Protein AF-A0A367J776-F1 (afdb_monomer)

Foldseek 3Di:
DPPPPVVVVVVVPPDPPPPVCDPVNVVVVVLVPDDALFDQFPADADPDRDGPDDDDDQPHEDLPCLVVLLVRLLVSLLVCVVVLLCVLVVVVVPNSYDLSPHSLVRLLVNLLNHDLPAQCNQVSLLQNLLQLQADSDQFFGNVCVSCVVPVVSLVSSLVSLVVSLVVLVVCCVVPVPLSVVSNLVSQLSSVCSVPPLLRGLPDDLVPDDVSNVSVSNCLSNVDHPCSGCSNPVVSGPCVSGPVVVVVVVVLPDDDDVNVVVPDPPPDDDPPDDDDPPPPPPPDPDDPPPDDDDPDDDDDDDDDD

Structure (mmCIF, N/CA/C/O backbone):
data_AF-A0A367J776-F1
#
_entry.id   AF-A0A367J776-F1
#
loop_
_atom_site.group_PDB
_atom_site.id
_atom_site.type_symbol
_atom_site.label_atom_id
_atom_site.label_alt_id
_atom_site.label_comp_id
_atom_site.label_asym_id
_atom_site.label_entity_id
_atom_site.label_seq_id
_atom_site.pdbx_PDB_ins_code
_atom_site.Cartn_x
_atom_site.Cartn_y
_atom_site.Cartn_z
_atom_site.occupancy
_atom_site.B_iso_or_equiv
_atom_site.auth_seq_id
_atom_site.auth_comp_id
_atom_site.auth_asym_id
_atom_site.auth_atom_id
_atom_site.pdbx_PDB_model_num
ATOM 1 N N . GLN A 1 1 ? 21.940 -57.714 56.214 1.00 49.19 1 GLN A N 1
ATOM 2 C CA . GLN A 1 1 ? 20.871 -57.012 55.465 1.00 49.19 1 GLN A CA 1
ATOM 3 C C . GLN A 1 1 ? 20.999 -55.487 55.615 1.00 49.19 1 GLN A C 1
ATOM 5 O O . GLN A 1 1 ? 20.019 -54.820 55.917 1.00 49.19 1 GLN A O 1
ATOM 10 N N . LEU A 1 2 ? 22.193 -54.924 55.382 1.00 44.94 2 LEU A N 1
ATOM 11 C CA . LEU A 1 2 ? 22.405 -53.468 55.410 1.00 44.94 2 LEU A CA 1
ATOM 12 C C . LEU A 1 2 ? 23.178 -52.923 54.193 1.00 44.94 2 LEU A C 1
ATOM 14 O O . LEU A 1 2 ? 23.242 -51.721 54.035 1.00 44.94 2 LEU A O 1
ATOM 18 N N . GLU A 1 3 ? 23.675 -53.773 53.287 1.00 41.34 3 GLU A N 1
ATOM 19 C CA . GLU A 1 3 ? 24.445 -53.339 52.099 1.00 41.34 3 GLU A CA 1
ATOM 20 C C . GLU A 1 3 ? 23.634 -53.344 50.792 1.00 41.34 3 GLU A C 1
ATOM 22 O O . GLU A 1 3 ? 24.163 -53.079 49.720 1.00 41.34 3 GLU A O 1
ATOM 27 N N . ARG A 1 4 ? 22.329 -53.644 50.850 1.00 42.31 4 ARG A N 1
ATOM 28 C CA . ARG A 1 4 ? 21.452 -53.690 49.661 1.00 42.31 4 ARG A CA 1
ATOM 29 C C . ARG A 1 4 ? 20.529 -52.468 49.528 1.00 42.31 4 ARG A C 1
ATOM 31 O O . ARG A 1 4 ? 19.643 -52.473 48.680 1.00 42.31 4 ARG A O 1
ATOM 38 N N . ARG A 1 5 ? 20.699 -51.451 50.385 1.00 43.09 5 ARG A N 1
ATOM 39 C CA . ARG A 1 5 ? 19.915 -50.199 50.367 1.00 43.09 5 ARG A CA 1
ATOM 40 C C . ARG A 1 5 ? 20.663 -49.008 49.761 1.00 43.09 5 ARG A C 1
ATOM 42 O O . ARG A 1 5 ? 20.002 -48.157 49.176 1.00 43.09 5 ARG A O 1
ATOM 49 N N . ASP A 1 6 ? 21.993 -49.013 49.762 1.00 41.44 6 ASP A N 1
ATOM 50 C CA . ASP A 1 6 ? 22.770 -47.894 49.206 1.00 41.44 6 ASP A CA 1
ATOM 51 C C . ASP A 1 6 ? 22.871 -47.940 47.672 1.00 41.44 6 ASP A C 1
ATOM 53 O O . ASP A 1 6 ? 22.956 -46.905 47.017 1.00 41.44 6 ASP A O 1
ATOM 57 N N . SER A 1 7 ? 22.711 -49.117 47.058 1.00 39.59 7 SER A N 1
ATOM 58 C CA . SER A 1 7 ? 22.667 -49.255 45.592 1.00 39.59 7 SER A CA 1
ATOM 59 C C . SER A 1 7 ? 21.352 -48.764 44.966 1.00 39.59 7 SER A C 1
ATOM 61 O O . SER A 1 7 ? 21.291 -48.560 43.759 1.00 39.59 7 SER A O 1
ATOM 63 N N . LEU A 1 8 ? 20.297 -48.575 45.770 1.00 38.88 8 LEU A N 1
ATOM 64 C CA . LEU A 1 8 ? 18.976 -48.114 45.314 1.00 38.88 8 LEU A CA 1
ATOM 65 C C . LEU A 1 8 ? 18.745 -46.613 45.547 1.00 38.88 8 LEU A C 1
ATOM 67 O O . LEU A 1 8 ? 17.831 -46.049 44.952 1.00 38.88 8 LEU A O 1
ATOM 71 N N . GLN A 1 9 ? 19.582 -45.947 46.350 1.00 38.38 9 GLN A N 1
ATOM 72 C CA . GLN A 1 9 ? 19.567 -44.483 46.475 1.00 38.38 9 GLN A CA 1
ATOM 73 C C . GLN A 1 9 ? 20.508 -43.777 45.492 1.00 38.38 9 GLN A C 1
ATOM 75 O O . GLN A 1 9 ? 20.325 -42.589 45.244 1.00 38.38 9 GLN A O 1
ATOM 80 N N . GLN A 1 10 ? 21.433 -44.501 44.852 1.00 37.81 10 GLN A N 1
ATOM 81 C CA . GLN A 1 10 ? 22.316 -43.941 43.821 1.00 37.81 10 GLN A CA 1
ATOM 82 C C . GLN A 1 10 ? 21.810 -44.145 42.377 1.00 37.81 10 GLN A C 1
ATOM 84 O O . GLN A 1 10 ? 22.438 -43.679 41.437 1.00 37.81 10 GLN A O 1
ATOM 89 N N . GLN A 1 11 ? 20.643 -44.779 42.190 1.00 36.19 11 GLN A N 1
ATOM 90 C CA . GLN A 1 11 ? 19.974 -44.940 40.884 1.00 36.19 11 GLN A CA 1
ATOM 91 C C . GLN A 1 11 ? 18.735 -44.044 40.690 1.00 36.19 11 GLN A C 1
ATOM 93 O O . GLN A 1 11 ? 18.019 -44.186 39.704 1.00 36.19 11 GLN A O 1
ATOM 98 N N . LEU A 1 12 ? 18.487 -43.088 41.593 1.00 34.78 12 LEU A N 1
ATOM 99 C CA . LEU A 1 12 ? 17.412 -42.089 41.461 1.00 34.78 12 LEU A CA 1
ATOM 100 C C . LEU A 1 12 ? 17.925 -40.677 41.121 1.00 34.78 12 LEU A C 1
ATOM 102 O O . LEU A 1 12 ? 17.171 -39.713 41.241 1.00 34.78 12 LEU A O 1
ATOM 106 N N . GLN A 1 13 ? 19.180 -40.544 40.675 1.00 37.94 13 GLN A N 1
ATOM 107 C CA . GLN A 1 13 ? 19.746 -39.263 40.223 1.00 37.94 13 GLN A CA 1
ATOM 108 C C . GLN A 1 13 ? 20.064 -39.170 38.723 1.00 37.94 13 GLN A C 1
ATOM 110 O O . GLN A 1 13 ? 20.245 -38.057 38.243 1.00 37.94 13 GLN A O 1
ATOM 115 N N . ASP A 1 14 ? 19.989 -40.262 37.957 1.00 35.81 14 ASP A N 1
ATOM 116 C CA . ASP A 1 14 ? 20.262 -40.247 36.510 1.00 35.81 14 ASP A CA 1
ATOM 117 C C . ASP A 1 14 ? 19.025 -40.639 35.696 1.00 35.81 14 ASP A C 1
ATOM 119 O O . ASP A 1 14 ? 18.953 -41.677 35.044 1.00 35.81 14 ASP A O 1
ATOM 123 N N . GLY A 1 15 ? 18.014 -39.776 35.767 1.00 30.14 15 GLY A N 1
ATOM 124 C CA . GLY A 1 15 ? 16.780 -39.873 34.989 1.00 30.14 15 GLY A CA 1
ATOM 125 C C . GLY A 1 15 ? 16.350 -38.529 34.410 1.00 30.14 15 GLY A C 1
ATOM 126 O O . GLY A 1 15 ? 15.156 -38.273 34.280 1.00 30.14 15 GLY A O 1
ATOM 127 N N . ASN A 1 16 ? 17.304 -37.647 34.093 1.00 30.00 16 ASN A N 1
ATOM 128 C CA . ASN A 1 16 ? 17.044 -36.499 33.229 1.00 30.00 16 ASN A CA 1
ATOM 129 C C . ASN A 1 16 ? 16.826 -37.034 31.810 1.00 30.00 16 ASN A C 1
ATOM 131 O O . ASN A 1 16 ? 17.754 -37.120 31.010 1.00 30.00 16 ASN A O 1
ATOM 135 N N . HIS A 1 17 ? 15.586 -37.419 31.504 1.00 34.44 17 HIS A N 1
ATOM 136 C CA . HIS A 1 17 ? 15.166 -37.513 30.117 1.00 34.44 17 HIS A CA 1
ATOM 137 C C . HIS A 1 17 ? 15.382 -36.143 29.485 1.00 34.44 17 HIS A C 1
ATOM 139 O O . HIS A 1 17 ? 14.735 -35.160 29.850 1.00 34.44 17 HIS A O 1
ATOM 145 N N . GLU A 1 18 ? 16.343 -36.114 28.566 1.00 34.38 18 GLU A N 1
ATOM 146 C CA . GLU A 1 18 ? 16.607 -35.048 27.620 1.00 34.38 18 GLU A CA 1
ATOM 147 C C . GLU A 1 18 ? 15.291 -34.560 27.021 1.00 34.38 18 GLU A C 1
ATOM 149 O O . GLU A 1 18 ? 14.745 -35.115 26.065 1.00 34.38 18 GLU A O 1
ATOM 154 N N . ASN A 1 19 ? 14.774 -33.478 27.588 1.00 36.09 19 ASN A N 1
ATOM 155 C CA . ASN A 1 19 ? 13.788 -32.662 26.924 1.00 36.09 19 ASN A CA 1
ATOM 156 C C . ASN A 1 19 ? 14.561 -31.901 25.835 1.00 36.09 19 ASN A C 1
ATOM 158 O O . ASN A 1 19 ? 14.947 -30.751 26.015 1.00 36.09 19 ASN A O 1
ATOM 162 N N . ASN A 1 20 ? 14.826 -32.573 24.709 1.00 34.69 20 ASN A N 1
ATOM 163 C CA . ASN A 1 20 ? 15.473 -32.023 23.509 1.00 34.69 20 ASN A CA 1
ATOM 164 C C . ASN A 1 20 ? 14.600 -30.975 22.783 1.00 34.69 20 ASN A C 1
ATOM 166 O O . ASN A 1 20 ? 14.839 -30.627 21.628 1.00 34.69 20 ASN A O 1
ATOM 170 N N . GLY A 1 21 ? 13.594 -30.417 23.457 1.00 40.06 21 GLY A N 1
ATOM 171 C CA . GLY A 1 21 ? 13.035 -29.130 23.092 1.00 40.06 21 GLY A CA 1
ATOM 172 C C . GLY A 1 21 ? 13.967 -28.048 23.613 1.00 40.06 21 GLY A C 1
ATOM 173 O O . GLY A 1 21 ? 14.009 -27.801 24.817 1.00 40.06 21 GLY A O 1
ATOM 174 N N . SER A 1 22 ? 14.705 -27.398 22.707 1.00 37.91 22 SER A N 1
ATOM 175 C CA . SER A 1 22 ? 15.449 -26.169 22.997 1.00 37.91 22 SER A CA 1
ATOM 176 C C . SER A 1 22 ? 14.654 -25.305 23.990 1.00 37.91 22 SER A C 1
ATOM 178 O O . SER A 1 22 ? 13.481 -25.025 23.726 1.00 37.91 22 SER A O 1
ATOM 180 N N . PRO A 1 23 ? 15.239 -24.833 25.107 1.00 45.09 23 PRO A N 1
ATOM 181 C CA . PRO A 1 23 ? 14.554 -23.934 26.038 1.00 45.09 23 PRO A CA 1
ATOM 182 C C . PRO A 1 23 ? 13.956 -22.708 25.330 1.00 45.09 23 PRO A C 1
ATOM 184 O O . PRO A 1 23 ? 12.985 -22.117 25.802 1.00 45.09 23 PRO A O 1
ATOM 187 N N . LYS A 1 24 ? 14.509 -22.354 24.160 1.00 44.50 24 LYS A N 1
ATOM 188 C CA . LYS A 1 24 ? 13.998 -21.318 23.261 1.00 44.50 24 LYS A CA 1
ATOM 189 C C . LYS A 1 24 ? 12.690 -21.728 22.576 1.00 44.50 24 LYS A C 1
ATOM 191 O O . LYS A 1 24 ? 11.817 -20.883 22.462 1.00 44.50 24 LYS A O 1
ATOM 196 N N . LEU A 1 25 ? 12.523 -22.995 22.189 1.00 40.62 25 LEU A N 1
ATOM 197 C CA . LEU A 1 25 ? 11.316 -23.529 21.546 1.00 40.62 25 LEU A CA 1
ATOM 198 C C . LEU A 1 25 ? 10.143 -23.649 22.530 1.00 40.62 25 LEU A C 1
ATOM 200 O O . LEU A 1 25 ? 9.023 -23.263 22.218 1.00 40.62 25 LEU A O 1
ATOM 204 N N . THR A 1 26 ? 10.387 -24.107 23.756 1.00 39.97 26 THR A N 1
ATOM 205 C CA . THR A 1 26 ? 9.329 -24.183 24.780 1.00 39.97 26 THR A CA 1
ATOM 206 C C . THR A 1 26 ? 8.901 -22.785 25.238 1.00 39.97 26 THR A C 1
ATOM 208 O O . THR A 1 26 ? 7.718 -22.532 25.463 1.00 39.97 26 THR A O 1
ATOM 211 N N . ARG A 1 27 ? 9.844 -21.832 25.304 1.00 45.69 27 ARG A N 1
ATOM 212 C CA . ARG A 1 27 ? 9.550 -20.405 25.515 1.00 45.69 27 ARG A CA 1
ATOM 213 C C . ARG A 1 27 ? 8.832 -19.785 24.314 1.00 45.69 27 ARG A C 1
ATOM 215 O O . ARG A 1 27 ? 7.932 -18.986 24.516 1.00 45.69 27 ARG A O 1
ATOM 222 N N . PHE A 1 28 ? 9.186 -20.183 23.093 1.00 45.19 28 PHE A N 1
ATOM 223 C CA . PHE A 1 28 ? 8.516 -19.797 21.849 1.00 45.19 28 PHE A CA 1
ATOM 224 C C . PHE A 1 28 ? 7.052 -20.246 21.844 1.00 45.19 28 PHE A C 1
ATOM 226 O O . PHE A 1 28 ? 6.174 -19.408 21.681 1.00 45.19 28 PHE A O 1
ATOM 233 N N . ILE A 1 29 ? 6.772 -21.518 22.147 1.00 49.19 29 ILE A N 1
ATOM 234 C CA . ILE A 1 29 ? 5.404 -22.050 22.239 1.00 49.19 29 ILE A CA 1
ATOM 235 C C . ILE A 1 29 ? 4.626 -21.328 23.346 1.00 49.19 29 ILE A C 1
ATOM 237 O O . ILE A 1 29 ? 3.497 -20.904 23.127 1.00 49.19 29 ILE A O 1
ATOM 241 N N . LYS A 1 30 ? 5.243 -21.103 24.513 1.00 41.00 30 LYS A N 1
ATOM 242 C CA . LYS A 1 30 ? 4.602 -20.389 25.627 1.00 41.00 30 LYS A CA 1
ATOM 243 C C . LYS A 1 30 ? 4.354 -18.899 25.338 1.00 41.00 30 LYS A C 1
ATOM 245 O O . LYS A 1 30 ? 3.393 -18.351 25.853 1.00 41.00 30 LYS A O 1
ATOM 250 N N . ASN A 1 31 ? 5.179 -18.262 24.506 1.00 42.50 31 ASN A N 1
ATOM 251 C CA . ASN A 1 31 ? 5.010 -16.871 24.068 1.00 42.50 31 ASN A CA 1
ATOM 252 C C . ASN A 1 31 ? 4.085 -16.727 22.844 1.00 42.50 31 ASN A C 1
ATOM 254 O O . ASN A 1 31 ? 3.643 -15.617 22.555 1.00 42.50 31 ASN A O 1
ATOM 258 N N . MET A 1 32 ? 3.804 -17.820 22.127 1.00 40.41 32 MET A N 1
ATOM 259 C CA . MET A 1 32 ? 2.742 -17.895 21.117 1.00 40.41 32 MET A CA 1
ATOM 260 C C . MET A 1 32 ? 1.357 -18.070 21.751 1.00 40.41 32 MET A C 1
ATOM 262 O O . MET A 1 32 ? 0.349 -17.740 21.129 1.00 40.41 32 MET A O 1
ATOM 266 N N . VAL A 1 33 ? 1.295 -18.564 22.993 1.00 41.66 33 VAL A N 1
ATOM 267 C CA . VAL A 1 33 ? 0.059 -18.603 23.778 1.00 41.66 33 VAL A CA 1
ATOM 268 C C . VAL A 1 33 ? -0.222 -17.198 24.315 1.00 41.66 33 VAL A C 1
ATOM 270 O O . VAL A 1 33 ? 0.498 -16.650 25.145 1.00 41.66 33 VAL A O 1
ATOM 273 N N . TYR A 1 34 ? -1.269 -16.605 23.758 1.00 47.41 34 TYR A N 1
ATOM 274 C CA . TYR A 1 34 ? -1.762 -15.262 24.022 1.00 47.41 34 TYR A CA 1
ATOM 275 C C . TYR A 1 34 ? -2.194 -15.069 25.488 1.00 47.41 34 TYR A C 1
ATOM 277 O O . TYR A 1 34 ? -3.264 -15.523 25.883 1.00 47.41 34 TYR A O 1
ATOM 285 N N . GLU A 1 35 ? -1.406 -14.325 26.273 1.00 40.88 35 GLU A N 1
ATOM 286 C CA . GLU A 1 35 ? -1.818 -13.765 27.570 1.00 40.88 35 GLU A CA 1
ATOM 287 C C . GLU A 1 35 ? -1.249 -12.335 27.749 1.00 40.88 35 GLU A C 1
ATOM 289 O O . GLU A 1 35 ? -0.109 -12.145 28.172 1.00 40.88 35 GLU A O 1
ATOM 294 N N . GLY A 1 36 ? -2.031 -11.288 27.430 1.00 55.53 36 GLY A N 1
ATOM 295 C CA . GLY A 1 36 ? -1.761 -9.902 27.872 1.00 55.53 36 GLY A CA 1
ATOM 296 C C . GLY A 1 36 ? -1.491 -8.838 26.788 1.00 55.53 36 GLY A C 1
ATOM 297 O O . GLY A 1 36 ? -2.067 -8.869 25.707 1.00 55.53 36 GLY A O 1
ATOM 298 N N . THR A 1 37 ? -0.649 -7.844 27.118 1.00 45.62 37 THR A N 1
ATOM 299 C CA . THR A 1 37 ? -0.290 -6.636 26.323 1.00 45.62 37 THR A CA 1
ATOM 300 C C . THR A 1 37 ? 0.740 -6.893 25.214 1.00 45.62 37 THR A C 1
ATOM 302 O O . THR A 1 37 ? 1.378 -5.969 24.708 1.00 45.62 37 THR A O 1
ATOM 305 N N . ALA A 1 38 ? 0.940 -8.159 24.857 1.00 50.66 38 ALA A N 1
ATOM 306 C CA . ALA A 1 38 ? 1.963 -8.599 23.933 1.00 50.66 38 ALA A CA 1
ATOM 307 C C . ALA A 1 38 ? 1.433 -8.693 22.505 1.00 50.66 38 ALA A C 1
ATOM 309 O O . ALA A 1 38 ? 0.451 -9.383 22.252 1.00 50.66 38 ALA A O 1
ATOM 310 N N . VAL A 1 39 ? 2.112 -8.031 21.569 1.00 56.84 39 VAL A N 1
ATOM 311 C CA . VAL A 1 39 ? 1.838 -8.172 20.137 1.00 56.84 39 VAL A CA 1
ATOM 312 C C . VAL A 1 39 ? 2.799 -9.216 19.570 1.00 56.84 39 VAL A C 1
ATOM 314 O O . VAL A 1 39 ? 3.994 -8.915 19.480 1.00 56.84 39 VAL A O 1
ATOM 317 N N . PRO A 1 40 ? 2.336 -10.436 19.235 1.00 57.78 40 PRO A N 1
ATOM 318 C CA . PRO A 1 40 ? 3.176 -11.399 18.544 1.00 57.78 40 PRO A CA 1
ATOM 319 C C . PRO A 1 40 ? 3.526 -10.834 17.168 1.00 57.78 40 PRO A C 1
ATOM 321 O O . PRO A 1 40 ? 2.664 -10.338 16.446 1.00 57.78 40 PRO A O 1
ATOM 324 N N . THR A 1 41 ? 4.811 -10.872 16.842 1.00 67.12 41 THR A N 1
ATOM 325 C CA . THR A 1 41 ? 5.345 -10.424 15.561 1.00 67.12 41 THR A CA 1
ATOM 326 C C . THR A 1 41 ? 6.335 -11.453 15.061 1.00 67.12 41 THR A C 1
ATOM 328 O O . THR A 1 41 ? 7.162 -11.936 15.837 1.00 67.12 41 THR A O 1
ATOM 331 N N . LEU A 1 42 ? 6.255 -11.772 13.771 1.00 66.38 42 LEU A N 1
ATOM 332 C CA . LEU A 1 42 ? 7.262 -12.608 13.115 1.00 66.38 42 LEU A CA 1
ATOM 333 C C . LEU A 1 42 ? 8.494 -11.797 12.700 1.00 66.38 42 LEU A C 1
ATOM 335 O O . LEU A 1 42 ? 9.553 -12.373 12.481 1.00 66.38 42 LEU A O 1
ATOM 339 N N . LEU A 1 43 ? 8.374 -10.467 12.632 1.00 69.56 43 LEU A N 1
ATOM 340 C CA . LEU A 1 43 ? 9.487 -9.579 12.296 1.00 69.56 43 LEU A CA 1
ATOM 341 C C . LEU A 1 43 ? 10.064 -8.968 13.563 1.00 69.56 43 LEU A C 1
ATOM 343 O O . LEU A 1 43 ? 9.347 -8.384 14.385 1.00 69.56 43 LEU A O 1
ATOM 347 N N . VAL A 1 44 ? 11.370 -9.125 13.712 1.00 59.91 44 VAL A N 1
ATOM 348 C CA . VAL A 1 44 ? 12.129 -8.760 14.902 1.00 59.91 44 VAL A CA 1
ATOM 349 C C . VAL A 1 44 ? 13.177 -7.732 14.494 1.00 59.91 44 VAL A C 1
ATOM 351 O O . VAL A 1 44 ? 13.783 -7.854 13.436 1.00 59.91 44 VAL A O 1
ATOM 354 N N . ASN A 1 45 ? 13.390 -6.709 15.321 1.00 49.59 45 ASN A N 1
ATOM 355 C CA . ASN A 1 45 ? 14.536 -5.815 15.158 1.00 49.59 45 ASN A CA 1
ATOM 356 C C . ASN A 1 45 ? 15.738 -6.462 15.858 1.00 49.59 45 ASN A C 1
ATOM 358 O O . ASN A 1 45 ? 15.633 -6.732 17.052 1.00 49.59 45 ASN A O 1
ATOM 362 N N . ASN A 1 46 ? 16.842 -6.685 15.135 1.00 46.69 46 ASN A N 1
ATOM 363 C CA . ASN A 1 46 ? 18.165 -7.066 15.658 1.00 46.69 46 ASN A CA 1
ATOM 364 C C . ASN A 1 46 ? 18.141 -7.998 16.889 1.00 46.69 46 ASN A C 1
ATOM 366 O O . ASN A 1 46 ? 18.329 -7.544 18.017 1.00 46.69 46 ASN A O 1
ATOM 370 N N . ASP A 1 47 ? 17.925 -9.296 16.659 1.00 39.16 47 ASP A N 1
ATOM 371 C CA . ASP A 1 47 ? 18.118 -10.411 17.607 1.00 39.16 47 ASP A CA 1
ATOM 372 C C . ASP A 1 47 ? 17.319 -10.400 18.932 1.00 39.16 47 ASP A C 1
ATOM 374 O O . ASP A 1 47 ? 17.342 -11.384 19.679 1.00 39.16 47 ASP A O 1
ATOM 378 N N . GLU A 1 48 ? 16.528 -9.365 19.223 1.00 39.50 48 GLU A N 1
ATOM 379 C CA . GLU A 1 48 ? 15.687 -9.292 20.421 1.00 39.50 48 GLU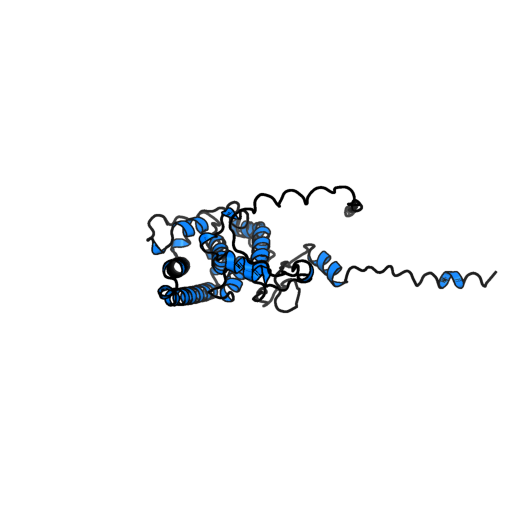 A CA 1
ATOM 380 C C . GLU A 1 48 ? 14.244 -9.737 20.141 1.00 39.50 48 GLU A C 1
ATOM 382 O O . GLU A 1 48 ? 13.339 -8.933 19.919 1.00 39.50 48 GLU A O 1
ATOM 387 N N . TRP A 1 49 ? 14.008 -11.048 20.208 1.00 41.69 49 TRP A N 1
ATOM 388 C CA . TRP A 1 49 ? 12.681 -11.669 20.120 1.00 41.69 49 TRP A CA 1
ATOM 389 C C . TRP A 1 49 ? 11.787 -11.326 21.309 1.00 41.69 49 TRP A C 1
ATOM 391 O O . TRP A 1 49 ? 11.610 -12.156 22.200 1.00 41.69 49 TRP A O 1
ATOM 401 N N . PHE A 1 50 ? 11.187 -10.140 21.362 1.00 46.44 50 PHE A N 1
ATOM 402 C CA . PHE A 1 50 ? 10.267 -9.842 22.453 1.00 46.44 50 PHE A CA 1
ATOM 403 C C . PHE A 1 50 ? 9.093 -8.990 22.001 1.00 46.44 50 PHE A C 1
ATOM 405 O O . PHE A 1 50 ? 9.249 -7.894 21.473 1.00 46.44 50 PHE A O 1
ATOM 412 N N . ILE A 1 51 ? 7.903 -9.525 22.288 1.00 47.62 51 ILE A N 1
ATOM 413 C CA . ILE A 1 51 ? 6.782 -8.815 22.905 1.00 47.62 51 ILE A CA 1
ATOM 414 C C . ILE A 1 51 ? 7.078 -7.320 23.056 1.00 47.62 51 ILE A C 1
ATOM 416 O O . ILE A 1 51 ? 7.872 -6.923 23.914 1.00 47.62 51 ILE A O 1
ATOM 420 N N . LEU A 1 52 ? 6.411 -6.504 22.246 1.00 50.53 52 LEU A N 1
ATOM 421 C CA . LEU A 1 52 ? 6.492 -5.052 22.323 1.00 50.53 52 LEU A CA 1
ATOM 422 C C . LEU A 1 52 ? 5.862 -4.580 23.643 1.00 50.53 52 LEU A C 1
ATOM 424 O O . LEU A 1 52 ? 4.680 -4.256 23.714 1.00 50.53 52 LEU A O 1
ATOM 428 N N . LYS A 1 53 ? 6.647 -4.590 24.726 1.00 42.00 53 LYS A N 1
ATOM 429 C CA . LYS A 1 53 ? 6.263 -3.974 25.997 1.00 42.00 53 LYS A CA 1
ATOM 430 C C . LYS A 1 53 ? 6.427 -2.466 25.861 1.00 42.00 53 LYS A C 1
ATOM 432 O O . LYS A 1 53 ? 7.475 -1.986 25.436 1.00 42.00 53 LYS A O 1
ATOM 437 N N . GLY A 1 54 ? 5.360 -1.740 26.188 1.00 47.88 54 GLY A N 1
ATOM 438 C CA . GLY A 1 54 ? 5.281 -0.293 26.043 1.00 47.88 54 GLY A CA 1
ATOM 439 C C . GLY A 1 54 ? 6.459 0.440 26.683 1.00 47.88 54 GLY A C 1
ATOM 440 O O . GLY A 1 54 ? 6.744 0.256 27.860 1.00 47.88 54 GLY A O 1
ATOM 441 N N . LEU A 1 55 ? 7.144 1.219 25.851 1.00 42.78 55 LEU A N 1
ATOM 442 C CA . LEU A 1 55 ? 7.552 2.623 25.974 1.00 42.78 55 LEU A CA 1
ATOM 443 C C . LEU A 1 55 ? 8.757 2.773 25.028 1.00 42.78 55 LEU A C 1
ATOM 445 O O . LEU A 1 55 ? 9.884 2.464 25.390 1.00 42.78 55 LEU A O 1
ATOM 449 N N . SER A 1 56 ? 8.511 3.216 23.790 1.00 44.09 56 SER A N 1
ATOM 450 C CA . SER A 1 56 ? 9.555 3.566 22.808 1.00 44.09 56 SER A CA 1
ATOM 451 C C . SER A 1 56 ? 10.409 2.416 22.229 1.00 44.09 56 SER A C 1
ATOM 453 O O . SER A 1 56 ? 11.635 2.515 22.169 1.00 44.09 56 SER A O 1
ATOM 455 N N . LYS A 1 57 ? 9.789 1.362 21.687 1.00 53.69 57 LYS A N 1
ATOM 456 C CA . LYS A 1 57 ? 10.451 0.526 20.667 1.00 53.69 57 LYS A CA 1
ATOM 457 C C . LYS A 1 57 ? 9.648 0.600 19.370 1.00 53.69 57 LYS A C 1
ATOM 459 O O . LYS A 1 57 ? 8.507 0.146 19.324 1.00 53.69 57 LYS A O 1
ATOM 464 N N . THR A 1 58 ? 10.221 1.237 18.347 1.00 53.53 58 THR A N 1
ATOM 465 C CA . THR A 1 58 ? 9.698 1.226 16.973 1.00 53.53 58 THR A CA 1
ATOM 466 C C . THR A 1 58 ? 9.499 -0.234 16.544 1.00 53.53 58 THR A C 1
ATOM 468 O O . THR A 1 58 ? 10.355 -1.058 16.885 1.00 53.53 58 THR A O 1
ATOM 471 N N . PRO A 1 59 ? 8.399 -0.587 15.852 1.00 58.12 59 PRO A N 1
ATOM 472 C CA . PRO A 1 59 ? 8.190 -1.953 15.382 1.00 58.12 59 PRO A CA 1
ATOM 473 C C . PRO A 1 59 ? 9.416 -2.450 14.609 1.00 58.12 59 PRO A C 1
ATOM 475 O O . PRO A 1 59 ? 10.000 -1.684 13.842 1.00 58.12 59 PRO A O 1
ATOM 478 N N . GLY A 1 60 ? 9.811 -3.707 14.825 1.00 62.91 60 GLY A N 1
ATOM 479 C CA . GLY A 1 60 ? 10.915 -4.315 14.086 1.00 62.91 60 GLY A CA 1
ATOM 480 C C . GLY A 1 60 ? 10.653 -4.273 12.584 1.00 62.91 60 GLY A C 1
ATOM 481 O O . GLY A 1 60 ? 9.527 -4.537 12.142 1.00 62.91 60 GLY A O 1
ATOM 482 N N . VAL A 1 61 ? 11.684 -3.910 11.825 1.00 69.75 61 VAL A N 1
ATOM 483 C CA . VAL A 1 61 ? 11.634 -3.828 10.368 1.00 69.75 61 VAL A CA 1
ATOM 484 C C . VAL A 1 61 ? 12.696 -4.766 9.811 1.00 69.75 61 VAL A C 1
ATOM 486 O O . VAL A 1 61 ? 13.854 -4.662 10.207 1.00 69.75 61 VAL A O 1
ATOM 489 N N . ASP A 1 62 ? 12.313 -5.674 8.915 1.00 73.06 62 ASP A N 1
ATOM 490 C CA . ASP A 1 62 ? 13.263 -6.556 8.234 1.00 73.06 62 ASP A CA 1
ATOM 491 C C . ASP A 1 62 ? 13.607 -5.969 6.859 1.00 73.06 62 ASP A C 1
ATOM 493 O O . ASP A 1 62 ? 12.748 -5.828 5.986 1.00 73.06 62 ASP A O 1
ATOM 497 N N . ASN A 1 63 ? 14.872 -5.586 6.690 1.00 76.06 63 ASN A N 1
ATOM 498 C CA . ASN A 1 63 ? 15.425 -5.052 5.447 1.00 76.06 63 ASN A CA 1
ATOM 499 C C . ASN A 1 63 ? 16.209 -6.086 4.620 1.00 76.06 63 ASN A C 1
ATOM 501 O O . ASN A 1 63 ? 16.647 -5.754 3.521 1.00 76.06 63 ASN A O 1
ATOM 505 N N . HIS A 1 64 ? 16.392 -7.309 5.122 1.00 75.81 64 HIS A N 1
ATOM 506 C CA . HIS A 1 64 ? 17.149 -8.370 4.454 1.00 75.81 64 HIS A CA 1
ATOM 507 C C . HIS A 1 64 ? 16.220 -9.377 3.764 1.00 75.81 64 HIS A C 1
ATOM 509 O O . HIS A 1 64 ? 16.490 -9.804 2.642 1.00 75.81 64 HIS A O 1
ATOM 515 N N . HIS A 1 65 ? 15.099 -9.719 4.399 1.00 82.62 65 HIS A N 1
ATOM 516 C CA . HIS A 1 65 ? 14.142 -10.721 3.932 1.00 82.62 65 HIS A CA 1
ATOM 517 C C . HIS A 1 65 ? 12.807 -10.062 3.579 1.00 82.62 65 HIS A C 1
ATOM 519 O O . HIS A 1 65 ? 11.774 -10.337 4.181 1.00 82.62 65 HIS A O 1
ATOM 525 N N . ILE A 1 66 ? 12.805 -9.171 2.584 1.00 87.56 66 ILE A N 1
ATOM 526 C CA . ILE A 1 66 ? 11.621 -8.355 2.248 1.00 87.56 66 ILE A CA 1
ATOM 527 C C . ILE A 1 66 ? 10.406 -9.221 1.858 1.00 87.56 66 ILE A C 1
ATOM 529 O O . ILE A 1 66 ? 9.272 -8.881 2.190 1.00 87.56 66 ILE A O 1
ATOM 533 N N . TRP A 1 67 ? 10.622 -10.366 1.204 1.00 87.94 67 TRP A N 1
ATOM 534 C CA . TRP A 1 67 ? 9.554 -11.331 0.910 1.00 87.94 67 TRP A CA 1
ATOM 535 C C . TRP A 1 67 ? 8.978 -11.967 2.187 1.00 87.94 67 TRP A C 1
ATOM 537 O O . TRP A 1 67 ? 7.765 -12.119 2.292 1.00 87.94 67 TRP A O 1
ATOM 547 N N . PHE A 1 68 ? 9.813 -12.260 3.191 1.00 86.25 68 PHE A N 1
ATOM 548 C CA . PHE A 1 68 ? 9.361 -12.785 4.484 1.00 86.25 68 PHE A CA 1
ATOM 549 C C . PHE A 1 68 ? 8.565 -11.729 5.236 1.00 86.25 68 PHE A C 1
ATOM 551 O O . PHE A 1 68 ? 7.504 -12.013 5.786 1.00 86.25 68 PHE A O 1
ATOM 558 N N . ALA A 1 69 ? 9.069 -10.493 5.214 1.00 88.75 69 ALA A N 1
ATOM 559 C CA . ALA A 1 69 ? 8.398 -9.348 5.796 1.00 88.75 69 ALA A CA 1
ATOM 560 C C . ALA A 1 69 ? 7.001 -9.158 5.209 1.00 88.75 69 ALA A C 1
ATOM 562 O O . ALA A 1 69 ? 6.053 -8.945 5.959 1.00 88.75 69 ALA A O 1
ATOM 563 N N . PHE A 1 70 ? 6.862 -9.292 3.889 1.00 91.88 70 PHE A N 1
ATOM 564 C CA . PHE A 1 70 ? 5.566 -9.215 3.227 1.00 91.88 70 PHE A CA 1
ATOM 565 C C . PHE A 1 70 ? 4.593 -10.279 3.761 1.00 91.88 70 PHE A C 1
ATOM 567 O O . PHE A 1 70 ? 3.530 -9.926 4.265 1.00 91.88 70 PHE A O 1
ATOM 574 N N . GLU A 1 71 ? 4.979 -11.558 3.746 1.00 88.75 71 GLU A N 1
ATOM 575 C CA . GLU A 1 71 ? 4.139 -12.676 4.219 1.00 88.75 71 GLU A CA 1
ATOM 576 C C . GLU A 1 71 ? 3.759 -12.563 5.705 1.00 88.75 71 GLU A C 1
ATOM 578 O O . GLU A 1 71 ? 2.607 -12.775 6.106 1.00 88.75 71 GLU A O 1
ATOM 583 N N . ALA A 1 72 ? 4.720 -12.173 6.541 1.00 87.44 72 ALA A N 1
ATOM 584 C CA . ALA A 1 72 ? 4.489 -11.937 7.957 1.00 87.44 72 ALA A CA 1
ATOM 585 C C . ALA A 1 72 ? 3.465 -10.820 8.182 1.00 87.44 72 ALA A C 1
ATOM 587 O O . ALA A 1 72 ? 2.502 -11.008 8.925 1.00 87.44 72 ALA A O 1
ATOM 588 N N . LEU A 1 73 ? 3.635 -9.671 7.520 1.00 90.38 73 LEU A N 1
ATOM 589 C CA . LEU A 1 73 ? 2.722 -8.538 7.666 1.00 90.38 73 LEU A CA 1
ATOM 590 C C . LEU A 1 73 ? 1.323 -8.852 7.140 1.00 90.38 73 LEU A C 1
ATOM 592 O O . LEU A 1 73 ? 0.347 -8.370 7.711 1.00 90.38 73 LEU A O 1
ATOM 596 N N . MET A 1 74 ? 1.200 -9.668 6.094 1.00 91.31 74 MET A N 1
ATOM 597 C CA . MET A 1 74 ? -0.092 -10.148 5.593 1.00 91.31 74 MET A CA 1
ATOM 598 C C . MET A 1 74 ? -0.833 -10.955 6.658 1.00 91.31 74 MET A C 1
ATOM 600 O O . MET A 1 74 ? -1.979 -10.647 6.996 1.00 91.31 74 MET A O 1
ATOM 604 N N . THR A 1 75 ? -0.140 -11.922 7.261 1.00 87.31 75 THR A N 1
ATOM 605 C CA . THR A 1 75 ? -0.683 -12.758 8.340 1.00 87.31 75 THR A CA 1
ATOM 606 C C . THR A 1 75 ? -1.087 -11.912 9.548 1.00 87.31 75 THR A C 1
ATOM 608 O O . THR A 1 75 ? -2.191 -12.043 10.079 1.00 87.31 75 THR A O 1
ATOM 611 N N . GLU A 1 76 ? -0.219 -10.996 9.971 1.00 86.50 76 GLU A N 1
ATOM 612 C CA . GLU A 1 76 ? -0.502 -10.097 11.088 1.00 86.50 76 GLU A CA 1
ATOM 613 C C . GLU A 1 76 ? -1.678 -9.156 10.795 1.00 86.50 76 GLU A C 1
ATOM 615 O O . GLU A 1 76 ? -2.503 -8.915 11.678 1.00 86.50 76 GLU A O 1
ATOM 620 N N . THR A 1 77 ? -1.794 -8.669 9.555 1.00 90.44 77 THR A N 1
ATOM 621 C CA . THR A 1 77 ? -2.910 -7.821 9.117 1.00 90.44 77 THR A CA 1
ATOM 622 C C . THR A 1 77 ? -4.228 -8.582 9.214 1.00 90.44 77 THR A C 1
ATOM 624 O O . THR A 1 77 ? -5.196 -8.036 9.747 1.00 90.44 77 THR A O 1
ATOM 627 N N . ALA A 1 78 ? -4.271 -9.846 8.788 1.00 88.50 78 ALA A N 1
ATOM 628 C CA . ALA A 1 78 ? -5.467 -10.678 8.897 1.00 88.50 78 ALA A CA 1
ATOM 629 C C . ALA A 1 78 ? -5.860 -10.955 10.363 1.00 88.50 78 ALA A C 1
ATOM 631 O O . ALA A 1 78 ? -7.034 -10.848 10.717 1.00 88.50 78 ALA A O 1
ATOM 632 N N . ILE A 1 79 ? -4.888 -11.248 11.237 1.00 84.44 79 ILE A N 1
ATOM 633 C CA . ILE A 1 79 ? -5.124 -11.483 12.676 1.00 84.44 79 ILE A CA 1
ATOM 634 C C . ILE A 1 79 ? -5.600 -10.206 13.384 1.00 84.44 79 ILE A C 1
ATOM 636 O O . ILE A 1 79 ? -6.417 -10.260 14.303 1.00 84.44 79 ILE A O 1
ATOM 640 N N . GLU A 1 80 ? -5.110 -9.039 12.962 1.00 86.19 80 GLU A N 1
ATOM 641 C CA . GLU A 1 80 ? -5.446 -7.752 13.574 1.00 86.19 80 GLU A CA 1
ATOM 642 C C . GLU A 1 80 ? -6.898 -7.296 13.317 1.00 86.19 80 GLU A C 1
ATOM 644 O O . GLU A 1 80 ? -7.357 -6.350 13.960 1.00 86.19 80 GLU A O 1
ATOM 649 N N . ARG A 1 81 ? -7.653 -7.984 12.448 1.00 87.25 81 ARG A N 1
ATOM 650 C CA . ARG A 1 81 ? -9.039 -7.639 12.088 1.00 87.25 81 ARG A CA 1
ATOM 651 C C . ARG A 1 81 ? -9.922 -7.296 13.288 1.00 87.25 81 ARG A C 1
ATOM 653 O O . ARG A 1 81 ? -10.515 -6.224 13.308 1.00 87.25 81 ARG A O 1
ATOM 660 N N . SER A 1 82 ? -9.966 -8.149 14.312 1.00 83.06 82 SER A N 1
ATOM 661 C CA . SER A 1 82 ? -10.824 -7.929 15.489 1.00 83.06 82 SER A CA 1
ATOM 662 C C . SER A 1 82 ? -10.484 -6.635 16.241 1.00 83.06 82 SER A C 1
ATOM 664 O O . SER A 1 82 ? -11.366 -5.959 16.763 1.00 83.06 82 SER A O 1
ATOM 666 N N . TYR A 1 83 ? -9.211 -6.228 16.249 1.00 82.06 83 TYR A N 1
ATOM 667 C CA . TYR A 1 83 ? -8.797 -4.952 16.829 1.00 82.06 83 TYR A CA 1
ATOM 668 C C . TYR A 1 83 ? -9.209 -3.763 15.959 1.00 82.06 83 TYR A C 1
ATOM 670 O O . TYR A 1 83 ? -9.611 -2.737 16.509 1.00 82.06 83 TYR A O 1
ATOM 678 N N . ARG A 1 84 ? -9.135 -3.888 14.624 1.00 85.94 84 ARG A N 1
ATOM 679 C CA . ARG A 1 84 ? -9.653 -2.860 13.705 1.00 85.94 84 ARG A CA 1
ATOM 680 C C . ARG A 1 84 ? -11.162 -2.698 13.875 1.00 85.94 84 ARG A C 1
ATOM 682 O O . ARG A 1 8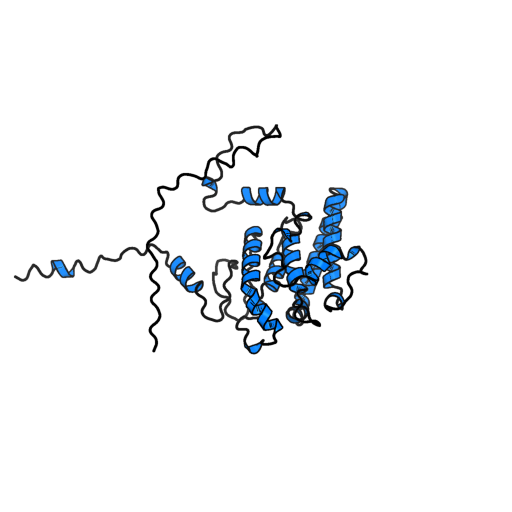4 ? -11.621 -1.575 14.028 1.00 85.94 84 ARG A O 1
ATOM 689 N N . GLU A 1 85 ? -11.908 -3.794 13.975 1.00 83.56 85 GLU A N 1
ATOM 690 C CA . GLU A 1 85 ? -13.354 -3.768 14.230 1.00 83.56 85 GLU A CA 1
ATOM 691 C C . GLU A 1 85 ? -13.705 -3.087 15.563 1.00 83.56 85 GLU A C 1
ATOM 693 O O . GLU A 1 85 ? -14.673 -2.332 15.636 1.00 83.56 85 GLU A O 1
ATOM 698 N N . ASN A 1 86 ? -12.894 -3.265 16.611 1.00 81.06 86 ASN A N 1
ATOM 699 C CA . ASN A 1 86 ? -13.100 -2.563 17.883 1.00 81.06 86 ASN A CA 1
ATOM 700 C C . ASN A 1 86 ? -12.821 -1.054 17.787 1.00 81.06 86 ASN A C 1
ATOM 702 O O . ASN A 1 86 ? -13.479 -0.271 18.473 1.00 81.06 86 ASN A O 1
ATOM 706 N N . ILE A 1 87 ? -11.880 -0.625 16.930 1.00 77.81 87 ILE A N 1
ATOM 707 C CA . ILE A 1 87 ? -11.728 0.802 16.590 1.00 77.81 87 ILE A CA 1
ATOM 708 C C . ILE A 1 87 ? -13.004 1.308 15.919 1.00 77.81 87 ILE A C 1
ATOM 710 O O . ILE A 1 87 ? -13.451 2.407 16.241 1.00 77.81 87 ILE A O 1
ATOM 714 N N . MET A 1 88 ? -13.592 0.506 15.025 1.00 70.69 88 MET A N 1
ATOM 715 C CA . MET A 1 88 ? -14.790 0.889 14.275 1.00 70.69 88 MET A CA 1
ATOM 716 C C . MET A 1 88 ? -16.037 1.027 15.147 1.00 70.69 88 MET A C 1
ATOM 718 O O . MET A 1 88 ? -16.914 1.822 14.837 1.00 70.69 88 MET A O 1
ATOM 722 N N . LYS A 1 89 ? -16.109 0.292 16.259 1.00 71.94 89 LYS A N 1
ATOM 723 C CA . LYS A 1 89 ? -17.231 0.344 17.210 1.00 71.94 89 LYS A CA 1
ATOM 724 C C . LYS A 1 89 ? -17.085 1.420 18.296 1.00 71.94 89 LYS A C 1
ATOM 726 O O . LYS A 1 89 ? -17.850 1.412 19.251 1.00 71.94 89 LYS A O 1
ATOM 731 N N . GLU A 1 90 ? -16.079 2.294 18.206 1.00 65.25 90 GLU A N 1
ATOM 732 C CA . GLU A 1 90 ? -15.714 3.273 19.250 1.00 65.25 90 GLU A CA 1
ATOM 733 C C . GLU A 1 90 ? -15.424 2.660 20.638 1.00 65.25 90 GLU A C 1
ATOM 735 O O . GLU A 1 90 ? -15.278 3.363 21.642 1.00 65.25 90 GLU A O 1
ATOM 740 N N . GLU A 1 91 ? -15.212 1.344 20.719 1.00 59.69 91 GLU A N 1
ATOM 741 C CA . GLU A 1 91 ? -14.850 0.632 21.948 1.00 59.69 91 GLU A CA 1
ATOM 742 C C . GLU A 1 91 ? -13.354 0.798 22.272 1.00 59.69 91 GLU A C 1
ATOM 744 O O . GLU A 1 91 ? -12.685 -0.122 22.747 1.00 59.69 91 GLU A O 1
ATOM 749 N N . GLN A 1 92 ? -12.797 1.991 22.044 1.00 56.88 92 GLN A N 1
ATOM 750 C CA . GLN A 1 92 ? -11.367 2.288 22.188 1.00 56.88 92 GLN A CA 1
ATOM 751 C C . GLN A 1 92 ? -10.839 2.028 23.605 1.00 56.88 92 GLN A C 1
ATOM 753 O O . GLN A 1 92 ? -9.667 1.699 23.776 1.00 56.88 92 GLN A O 1
ATOM 758 N N . LYS A 1 93 ? -11.711 2.077 24.623 1.00 53.22 93 LYS A N 1
ATOM 759 C CA . LYS A 1 93 ? -11.382 1.716 26.014 1.00 53.22 93 LYS A CA 1
ATOM 760 C C . LYS A 1 93 ? -11.051 0.224 26.201 1.00 53.22 93 LYS A C 1
ATOM 762 O O . LYS A 1 93 ? -10.456 -0.127 27.216 1.00 53.22 93 LYS A O 1
ATOM 767 N N . SER A 1 94 ? -11.408 -0.642 25.248 1.00 53.53 94 SER A N 1
ATOM 768 C CA . SER A 1 94 ? -11.126 -2.087 25.269 1.00 53.53 94 SER A CA 1
ATOM 769 C C . SER A 1 94 ? -9.845 -2.480 24.519 1.00 53.53 94 SER A C 1
ATOM 771 O O . SER A 1 94 ? -9.393 -3.625 24.623 1.00 53.53 94 SER A O 1
ATOM 773 N N . ILE A 1 95 ? -9.232 -1.552 23.770 1.00 57.38 95 ILE A N 1
ATOM 774 C CA . ILE A 1 95 ? -8.070 -1.849 22.928 1.00 57.38 95 ILE A CA 1
ATOM 775 C C . ILE A 1 95 ? -6.835 -2.015 23.819 1.00 57.38 95 ILE A C 1
ATOM 777 O O . ILE A 1 95 ? -6.178 -1.058 24.218 1.00 57.38 95 ILE A O 1
ATOM 781 N N . LYS A 1 96 ? -6.492 -3.272 24.116 1.00 59.25 96 LYS A N 1
ATOM 782 C CA . LYS A 1 96 ? -5.305 -3.649 24.908 1.00 59.25 96 LYS A CA 1
ATOM 783 C C . LYS A 1 96 ? -3.973 -3.489 24.150 1.00 59.25 96 LYS A C 1
ATOM 785 O O . LYS A 1 96 ? -2.916 -3.723 24.736 1.00 59.25 96 LYS A O 1
ATOM 790 N N . ARG A 1 97 ? -4.008 -3.119 22.862 1.00 64.19 97 ARG A N 1
ATOM 791 C CA . ARG A 1 97 ? -2.842 -2.977 21.970 1.00 64.19 97 ARG A CA 1
ATOM 792 C C . ARG A 1 97 ? -2.480 -1.497 21.783 1.00 64.19 97 ARG A C 1
ATOM 794 O O . ARG A 1 97 ? -3.341 -0.730 21.358 1.00 64.19 97 ARG A O 1
ATOM 801 N N . PRO A 1 98 ? -1.230 -1.069 22.043 1.00 66.06 98 PRO A N 1
ATOM 802 C CA . PRO A 1 98 ? -0.822 0.300 21.741 1.00 66.06 98 PRO A CA 1
ATOM 803 C C . PRO A 1 98 ? -0.960 0.592 20.242 1.00 66.06 98 PRO A C 1
ATOM 805 O O . PRO A 1 98 ? -0.554 -0.221 19.411 1.00 66.06 98 PRO A O 1
ATOM 808 N N . MET A 1 99 ? -1.514 1.760 19.905 1.00 68.56 99 MET A N 1
ATOM 809 C CA . MET A 1 99 ? -1.839 2.137 18.521 1.00 68.56 99 MET A CA 1
ATOM 810 C C . MET A 1 99 ? -0.624 2.070 17.591 1.00 68.56 99 MET A C 1
ATOM 812 O O . MET A 1 99 ? -0.751 1.642 16.453 1.00 68.56 99 MET A O 1
ATOM 816 N N . ASP A 1 100 ? 0.569 2.396 18.090 1.00 68.12 100 ASP A N 1
ATOM 817 C CA . ASP A 1 100 ? 1.828 2.359 17.331 1.00 68.12 100 ASP A CA 1
ATOM 818 C C . ASP A 1 100 ? 2.198 0.968 16.790 1.00 68.12 100 ASP A C 1
ATOM 820 O O . ASP A 1 100 ? 3.057 0.850 15.918 1.00 68.12 100 ASP A O 1
ATOM 824 N N . PHE A 1 101 ? 1.542 -0.084 17.285 1.00 72.38 101 PHE A N 1
ATOM 825 C CA . PHE A 1 101 ? 1.760 -1.457 16.849 1.00 72.38 101 PHE A CA 1
ATOM 826 C C . PHE A 1 101 ? 0.731 -1.959 15.846 1.00 72.38 101 PHE A C 1
ATOM 828 O O . PHE A 1 101 ? 0.766 -3.147 15.536 1.00 72.38 101 PHE A O 1
ATOM 835 N N . PHE A 1 102 ? -0.170 -1.113 15.344 1.00 82.88 102 PHE A N 1
ATOM 836 C CA . PHE A 1 102 ? -1.061 -1.515 14.257 1.00 82.88 102 PHE A CA 1
ATOM 837 C C . PHE A 1 102 ? -0.278 -1.814 12.975 1.00 82.88 102 PHE A C 1
ATOM 839 O O . PHE A 1 102 ? 0.692 -1.121 12.645 1.00 82.88 102 PHE A O 1
ATOM 846 N N . CYS A 1 103 ? -0.719 -2.825 12.227 1.00 88.12 103 CYS A N 1
ATOM 847 C CA . CYS A 1 103 ? -0.030 -3.315 11.034 1.00 88.12 103 CYS A CA 1
ATOM 848 C C . CYS A 1 103 ? 0.153 -2.218 9.981 1.00 88.12 103 CYS A C 1
ATOM 850 O O . CYS A 1 103 ? 1.181 -2.193 9.312 1.00 88.12 103 CYS A O 1
ATOM 852 N N . ILE A 1 104 ? -0.759 -1.242 9.889 1.00 92.81 104 ILE A N 1
ATOM 853 C CA . ILE A 1 104 ? -0.625 -0.103 8.963 1.00 92.81 104 ILE A CA 1
ATOM 854 C C . ILE A 1 104 ? 0.681 0.689 9.156 1.00 92.81 104 ILE A C 1
ATOM 856 O O . ILE A 1 104 ? 1.293 1.123 8.180 1.00 92.81 104 ILE A O 1
ATOM 860 N N . TYR A 1 105 ? 1.155 0.852 10.398 1.00 90.31 105 TYR A N 1
ATOM 861 C CA . TYR A 1 105 ? 2.423 1.534 10.669 1.00 90.31 105 TYR A CA 1
ATOM 862 C C . TYR A 1 105 ? 3.605 0.663 10.278 1.00 90.31 105 TYR A C 1
ATOM 864 O O . TYR A 1 105 ? 4.623 1.166 9.811 1.00 90.31 105 TYR A O 1
ATOM 872 N N . ARG A 1 106 ? 3.465 -0.653 10.431 1.00 87.94 106 ARG A N 1
ATOM 873 C CA . ARG A 1 106 ? 4.492 -1.612 10.037 1.00 87.94 106 ARG A CA 1
ATOM 874 C C . ARG A 1 106 ? 4.642 -1.683 8.527 1.00 87.94 106 ARG A C 1
ATOM 876 O O . ARG A 1 106 ? 5.775 -1.650 8.055 1.00 87.94 106 ARG A O 1
ATOM 883 N N . TRP A 1 107 ? 3.531 -1.695 7.791 1.00 94.38 107 TRP A N 1
ATOM 884 C CA . TRP A 1 107 ? 3.521 -1.533 6.340 1.00 94.38 107 TRP A CA 1
ATOM 885 C C . TRP A 1 107 ? 4.244 -0.250 5.941 1.00 94.38 107 TRP A C 1
ATOM 887 O O . TRP A 1 107 ? 5.185 -0.306 5.157 1.00 94.38 107 TRP A O 1
ATOM 897 N N . LEU A 1 108 ? 3.890 0.888 6.551 1.00 95.38 108 LEU A N 1
ATOM 898 C CA . LEU A 1 108 ? 4.552 2.168 6.287 1.00 95.38 108 LEU A CA 1
ATOM 899 C C . LEU A 1 108 ? 6.063 2.103 6.541 1.00 95.38 108 LEU A C 1
ATOM 901 O O . LEU A 1 108 ? 6.843 2.530 5.694 1.00 95.38 108 LEU A O 1
ATOM 905 N N . HIS A 1 109 ? 6.499 1.563 7.679 1.00 91.25 109 HIS A N 1
ATOM 906 C CA . HIS A 1 109 ? 7.922 1.469 7.998 1.00 91.25 109 HIS A CA 1
ATOM 907 C C . HIS A 1 109 ? 8.688 0.553 7.037 1.00 91.25 109 HIS A C 1
ATOM 909 O O . HIS A 1 109 ? 9.792 0.915 6.638 1.00 91.25 109 HIS A O 1
ATOM 915 N N . HIS A 1 110 ? 8.101 -0.570 6.609 1.00 92.06 110 HIS A N 1
ATOM 916 C CA . HIS A 1 110 ? 8.716 -1.433 5.598 1.00 92.06 110 HIS A CA 1
ATOM 917 C C . HIS A 1 110 ? 8.757 -0.773 4.220 1.00 92.06 110 HIS A C 1
ATOM 919 O O . HIS A 1 110 ? 9.759 -0.896 3.523 1.00 92.06 110 HIS A O 1
ATOM 925 N N . ILE A 1 111 ? 7.732 -0.004 3.837 1.00 96.38 111 ILE A N 1
ATOM 926 C CA . ILE A 1 111 ? 7.770 0.783 2.598 1.00 96.38 111 ILE A CA 1
ATOM 927 C C . ILE A 1 111 ? 8.974 1.729 2.617 1.00 96.38 111 ILE A C 1
ATOM 929 O O . ILE A 1 111 ? 9.744 1.749 1.666 1.00 96.38 111 ILE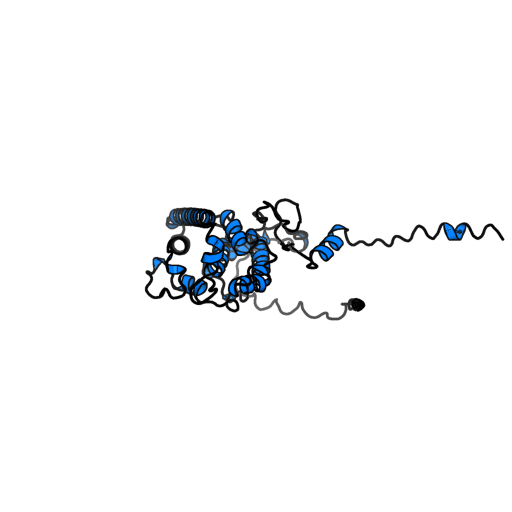 A O 1
ATOM 933 N N . LEU A 1 112 ? 9.179 2.462 3.717 1.00 95.06 112 LEU A N 1
ATOM 934 C CA . LEU A 1 112 ? 10.243 3.467 3.820 1.00 95.06 112 LEU A CA 1
ATOM 935 C C . LEU A 1 112 ? 11.669 2.906 3.711 1.00 95.06 112 LEU A C 1
ATOM 937 O O . LEU A 1 112 ? 12.584 3.670 3.409 1.00 95.06 112 LEU A O 1
ATOM 941 N N . ILE A 1 113 ? 11.872 1.615 3.979 1.00 91.38 113 ILE A N 1
ATOM 942 C CA . ILE A 1 113 ? 13.190 0.968 3.882 1.00 91.38 113 ILE A CA 1
ATOM 943 C C . ILE A 1 113 ? 13.354 0.105 2.628 1.00 91.38 113 ILE A C 1
ATOM 945 O O . ILE A 1 113 ? 14.473 -0.280 2.296 1.00 91.38 113 ILE A O 1
ATOM 949 N N . THR A 1 114 ? 12.257 -0.239 1.952 1.00 94.06 114 THR A N 1
ATOM 950 C CA . THR A 1 114 ? 12.295 -1.115 0.782 1.00 94.06 114 THR A CA 1
ATOM 951 C C . THR A 1 114 ? 12.997 -0.373 -0.365 1.00 94.06 114 THR A C 1
ATOM 953 O O . THR A 1 114 ? 12.745 0.815 -0.561 1.00 94.06 114 THR A O 1
ATOM 956 N N . PRO A 1 115 ? 13.893 -1.003 -1.141 1.00 94.19 115 PRO A N 1
ATOM 957 C CA . PRO A 1 115 ? 14.490 -0.353 -2.309 1.00 94.19 115 PRO A CA 1
ATOM 958 C C . PRO A 1 115 ? 13.448 0.008 -3.381 1.00 94.19 115 PRO A C 1
ATOM 960 O O . PRO A 1 115 ? 12.490 -0.734 -3.593 1.00 94.19 115 PRO A O 1
ATOM 963 N N . ALA A 1 116 ? 13.651 1.116 -4.104 1.00 94.56 116 ALA A N 1
ATOM 964 C CA . ALA A 1 116 ? 12.707 1.604 -5.123 1.00 94.56 116 ALA A CA 1
ATOM 965 C C . ALA A 1 116 ? 12.491 0.608 -6.282 1.00 94.56 116 ALA A C 1
ATOM 967 O O . ALA A 1 116 ? 11.407 0.535 -6.866 1.00 94.56 116 ALA A O 1
ATOM 968 N N . GLU A 1 117 ? 13.521 -0.170 -6.624 1.00 92.81 117 GLU A N 1
ATOM 969 C CA . GLU A 1 117 ? 13.446 -1.242 -7.616 1.00 92.81 117 GLU A CA 1
ATOM 970 C C . GLU A 1 117 ? 12.988 -2.596 -7.069 1.00 92.81 117 GLU A C 1
ATOM 972 O O . GLU A 1 117 ? 12.982 -3.561 -7.835 1.00 92.81 117 GLU A O 1
ATOM 977 N N . HIS A 1 118 ? 12.674 -2.725 -5.779 1.00 93.75 118 HIS A N 1
ATOM 978 C CA . HIS A 1 118 ? 12.311 -4.025 -5.226 1.00 93.75 118 HIS A CA 1
ATOM 979 C C . HIS A 1 118 ? 10.960 -4.506 -5.801 1.00 93.75 118 HIS A C 1
ATOM 981 O O . HIS A 1 118 ? 9.981 -3.757 -5.723 1.00 93.75 118 HIS A O 1
ATOM 987 N N . PRO A 1 119 ? 10.847 -5.751 -6.317 1.00 93.88 119 PRO A N 1
ATOM 988 C CA . PRO A 1 119 ? 9.635 -6.221 -7.002 1.00 93.88 119 PRO A CA 1
ATOM 989 C C . PRO A 1 119 ? 8.353 -6.183 -6.158 1.00 93.88 119 PRO A C 1
ATOM 991 O O . PRO A 1 119 ? 7.264 -6.041 -6.706 1.00 93.88 119 PRO A O 1
ATOM 994 N N . LEU A 1 120 ? 8.470 -6.305 -4.830 1.00 95.06 120 LEU A N 1
ATOM 995 C CA . LEU A 1 120 ? 7.320 -6.300 -3.913 1.00 95.06 120 LEU A CA 1
ATOM 996 C C . LEU A 1 120 ? 6.853 -4.907 -3.479 1.00 95.06 120 LEU A C 1
ATOM 998 O O . LEU A 1 120 ? 5.763 -4.796 -2.923 1.00 95.06 120 LEU A O 1
ATOM 1002 N N . LEU A 1 121 ? 7.626 -3.842 -3.718 1.00 97.00 121 LEU A N 1
ATOM 1003 C CA . LEU A 1 121 ? 7.279 -2.493 -3.254 1.00 97.00 121 LEU A CA 1
ATOM 1004 C C . LEU A 1 121 ? 5.848 -2.044 -3.647 1.00 97.00 121 LEU A C 1
ATOM 1006 O O . LEU A 1 121 ? 5.148 -1.509 -2.780 1.00 97.00 121 LEU A O 1
ATOM 1010 N N . PRO A 1 122 ? 5.352 -2.296 -4.878 1.00 97.31 122 PRO A N 1
ATOM 1011 C CA . PRO A 1 122 ? 3.969 -1.981 -5.240 1.00 97.31 122 PRO A CA 1
ATOM 1012 C C . PRO A 1 122 ? 2.932 -2.672 -4.352 1.00 97.31 122 PRO A C 1
ATOM 1014 O O . PRO A 1 122 ? 1.915 -2.065 -4.022 1.00 97.31 122 PRO A O 1
ATOM 1017 N N . LEU A 1 123 ? 3.188 -3.917 -3.939 1.00 97.44 123 LEU A N 1
ATOM 1018 C CA . LEU A 1 123 ? 2.274 -4.675 -3.086 1.00 97.44 123 LEU A CA 1
ATOM 1019 C C . LEU A 1 123 ? 2.311 -4.180 -1.637 1.00 97.44 123 LEU A C 1
ATOM 1021 O O . LEU A 1 123 ? 1.261 -4.080 -1.009 1.00 97.44 123 LEU A O 1
ATOM 1025 N N . PHE A 1 124 ? 3.480 -3.787 -1.116 1.00 97.81 124 PHE A N 1
ATOM 1026 C CA . PHE A 1 124 ? 3.565 -3.118 0.190 1.00 97.81 124 PHE A CA 1
ATOM 1027 C C . PHE A 1 124 ? 2.702 -1.846 0.217 1.00 97.81 124 PHE A C 1
ATOM 1029 O O . PHE A 1 124 ? 1.929 -1.627 1.152 1.00 97.81 124 PHE A O 1
ATOM 1036 N N . LEU A 1 125 ? 2.798 -1.026 -0.834 1.00 98.31 125 LEU A N 1
ATOM 1037 C CA . LEU A 1 125 ? 1.975 0.174 -0.992 1.00 98.31 125 LEU A CA 1
ATOM 1038 C C . LEU A 1 125 ? 0.490 -0.162 -1.158 1.00 98.31 125 LEU A C 1
ATOM 1040 O O . LEU A 1 125 ? -0.340 0.509 -0.548 1.00 98.31 125 LEU A O 1
ATOM 1044 N N . GLN A 1 126 ? 0.149 -1.212 -1.913 1.00 97.75 126 GLN A N 1
ATOM 1045 C CA . GLN A 1 126 ? -1.226 -1.700 -2.028 1.00 97.75 126 GLN A CA 1
ATOM 1046 C C . GLN A 1 126 ? -1.822 -2.006 -0.649 1.00 97.75 126 GLN A C 1
ATOM 1048 O O . GLN A 1 126 ? -2.891 -1.488 -0.328 1.00 97.75 126 GLN A O 1
ATOM 1053 N N . MET A 1 127 ? -1.125 -2.792 0.183 1.00 97.62 127 MET A N 1
ATOM 1054 C CA . MET A 1 127 ? -1.609 -3.153 1.522 1.00 97.62 127 MET A CA 1
ATOM 1055 C C . MET A 1 127 ? -1.792 -1.918 2.403 1.00 97.62 127 MET A C 1
ATOM 1057 O O . MET A 1 127 ? -2.829 -1.764 3.053 1.00 97.62 127 MET A O 1
ATOM 1061 N N . PHE A 1 128 ? -0.823 -0.998 2.376 1.00 97.81 128 PHE A N 1
ATOM 1062 C CA . PHE A 1 128 ? -0.930 0.263 3.100 1.00 97.81 128 PHE A CA 1
ATOM 1063 C C . PHE A 1 128 ? -2.160 1.069 2.667 1.00 97.81 128 PHE A C 1
ATOM 1065 O O . PHE A 1 128 ? -2.916 1.505 3.530 1.00 97.81 128 PHE A O 1
ATOM 1072 N N . PHE A 1 129 ? -2.390 1.264 1.364 1.00 97.56 129 PHE A N 1
ATOM 1073 C CA . PHE A 1 129 ? -3.519 2.064 0.881 1.00 97.56 129 PHE A CA 1
ATOM 1074 C C . PHE A 1 129 ? -4.873 1.390 1.103 1.00 97.56 129 PHE A C 1
ATOM 1076 O O . PHE A 1 129 ? -5.832 2.089 1.427 1.00 97.56 129 PHE A O 1
ATOM 1083 N N . CYS A 1 130 ? -4.951 0.061 0.996 1.00 96.50 130 CYS A N 1
ATOM 1084 C CA . CYS A 1 130 ? -6.134 -0.712 1.377 1.00 96.50 130 CYS A CA 1
ATOM 1085 C C . CYS A 1 130 ? -6.511 -0.465 2.844 1.00 96.50 130 CYS A C 1
ATOM 1087 O O . CYS A 1 130 ? -7.659 -0.140 3.131 1.00 96.50 130 CYS A O 1
ATOM 1089 N N . LEU A 1 131 ? -5.542 -0.520 3.764 1.00 95.25 131 LEU A N 1
ATOM 1090 C CA . LEU A 1 131 ? -5.777 -0.199 5.175 1.00 95.25 131 LEU A CA 1
ATOM 1091 C C . LEU A 1 131 ? -6.058 1.296 5.392 1.00 95.25 131 LEU A C 1
ATOM 1093 O O . LEU A 1 131 ? -6.941 1.658 6.159 1.00 95.25 131 LEU A O 1
ATOM 1097 N N . TYR A 1 132 ? -5.325 2.188 4.724 1.00 95.38 132 TYR A N 1
ATOM 1098 C CA . TYR A 1 132 ? -5.446 3.638 4.902 1.00 95.38 132 TYR A CA 1
ATOM 1099 C C . TYR A 1 132 ? -6.834 4.157 4.510 1.00 95.38 132 TYR A C 1
ATOM 1101 O O . TYR A 1 132 ? -7.387 5.024 5.190 1.00 95.38 132 TYR A O 1
ATOM 1109 N N . TYR A 1 133 ? -7.404 3.601 3.441 1.00 94.31 133 TYR A N 1
ATOM 1110 C CA . TYR A 1 133 ? -8.723 3.958 2.932 1.00 94.31 133 TYR A CA 1
ATOM 1111 C C . TYR A 1 133 ? -9.856 3.038 3.393 1.00 94.31 133 TYR A C 1
ATOM 1113 O O . TYR A 1 133 ? -11.000 3.255 2.989 1.00 94.31 133 TYR A O 1
ATOM 1121 N N . GLN A 1 134 ? -9.573 2.056 4.251 1.00 91.44 134 GLN A N 1
ATOM 1122 C CA . GLN A 1 134 ? -10.595 1.167 4.782 1.00 91.44 134 GLN A CA 1
ATOM 1123 C C . GLN A 1 134 ? -11.679 1.980 5.494 1.00 91.44 134 GLN A C 1
ATOM 1125 O O . GLN A 1 134 ? -11.387 2.741 6.421 1.00 91.44 134 GLN A O 1
ATOM 1130 N N . LYS A 1 135 ? -12.932 1.825 5.061 1.00 87.00 135 LYS A N 1
ATOM 1131 C CA . LYS A 1 135 ? -14.079 2.486 5.691 1.00 87.00 135 LYS A CA 1
ATOM 1132 C C . LYS A 1 135 ? -14.271 1.948 7.098 1.00 87.00 135 LYS A C 1
ATOM 1134 O O . LYS A 1 135 ? -14.316 0.737 7.274 1.00 87.00 135 LYS A O 1
ATOM 1139 N N . VAL A 1 136 ? -14.383 2.855 8.061 1.00 83.56 136 VAL A N 1
ATOM 1140 C CA . VAL A 1 136 ? -14.730 2.558 9.454 1.00 83.56 136 VAL A CA 1
ATOM 1141 C C . VAL A 1 136 ? -16.234 2.701 9.651 1.00 83.56 136 VAL A C 1
ATOM 1143 O O . VAL A 1 136 ? -16.884 1.799 10.168 1.00 83.56 136 VAL A O 1
ATOM 1146 N N . ASP A 1 137 ? -16.767 3.811 9.158 1.00 80.31 137 ASP A N 1
ATOM 1147 C CA . ASP A 1 137 ? -18.184 4.137 9.091 1.00 80.31 137 ASP A CA 1
ATOM 1148 C C . ASP A 1 137 ? -18.435 4.939 7.794 1.00 80.31 137 ASP A C 1
ATOM 1150 O O . ASP A 1 137 ? -17.540 5.083 6.951 1.00 80.31 137 ASP A O 1
ATOM 1154 N N . ASP A 1 138 ? -19.644 5.469 7.611 1.00 81.19 138 ASP A N 1
ATOM 1155 C CA . ASP A 1 138 ? -20.018 6.233 6.410 1.00 81.19 138 ASP A CA 1
ATOM 1156 C C . ASP A 1 138 ? -19.310 7.597 6.285 1.00 81.19 138 ASP A C 1
ATOM 1158 O O . ASP A 1 138 ? -19.370 8.251 5.243 1.00 81.19 138 ASP A O 1
ATOM 1162 N N . THR A 1 139 ? -18.605 8.031 7.327 1.00 79.81 139 THR A N 1
ATOM 1163 C CA . THR A 1 139 ? -17.959 9.347 7.436 1.00 79.81 139 THR A CA 1
ATOM 1164 C C . THR A 1 139 ? -16.440 9.273 7.582 1.00 79.81 139 THR A C 1
ATOM 1166 O O . THR A 1 139 ? -15.742 10.220 7.210 1.00 79.81 139 THR A O 1
ATOM 1169 N N . THR A 1 140 ? -15.912 8.141 8.045 1.00 86.12 140 THR A N 1
ATOM 1170 C CA . THR A 1 140 ? -14.521 8.010 8.467 1.00 86.12 140 THR A CA 1
ATOM 1171 C C . THR A 1 140 ? -13.837 6.806 7.830 1.00 86.12 140 THR A C 1
ATOM 1173 O O . THR A 1 140 ? -14.381 5.707 7.744 1.00 86.12 140 THR A O 1
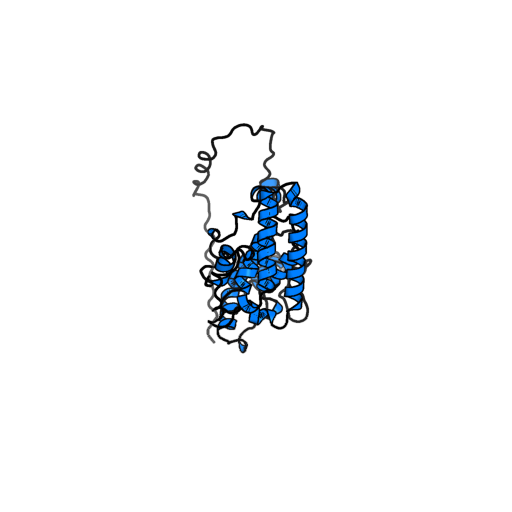ATOM 1176 N N . VAL A 1 141 ? -12.582 7.007 7.423 1.00 90.69 141 VAL A N 1
ATOM 1177 C CA . VAL A 1 141 ? -11.659 5.933 7.035 1.00 90.69 141 VAL A CA 1
ATOM 1178 C C . VAL A 1 141 ? -10.601 5.715 8.113 1.00 90.69 141 VAL A C 1
ATOM 1180 O O . VAL A 1 141 ? -10.223 6.646 8.833 1.00 90.69 141 VAL A O 1
ATOM 1183 N N . LEU A 1 142 ? -10.074 4.497 8.195 1.00 90.44 142 LEU A N 1
ATOM 1184 C CA . LEU A 1 142 ? -9.121 4.072 9.219 1.00 90.44 142 LEU A CA 1
ATOM 1185 C C . LEU A 1 142 ? -7.870 4.964 9.258 1.00 90.44 142 LEU A C 1
ATOM 1187 O O . LEU A 1 142 ? -7.407 5.347 10.336 1.00 90.44 142 LEU A O 1
ATOM 1191 N N . GLY A 1 143 ? -7.363 5.375 8.092 1.00 91.81 143 GLY A N 1
ATOM 1192 C CA . GLY A 1 143 ? -6.226 6.284 7.979 1.00 91.81 143 GLY A CA 1
ATOM 1193 C C . GLY A 1 143 ? -6.449 7.638 8.661 1.00 91.81 143 GLY A C 1
ATOM 1194 O O . GLY A 1 143 ? -5.514 8.170 9.259 1.00 91.81 143 GLY A O 1
ATOM 1195 N N . SER A 1 144 ? -7.674 8.176 8.648 1.00 90.25 144 SER A N 1
ATOM 1196 C CA . SER A 1 144 ? -8.006 9.443 9.320 1.00 90.25 144 SER A CA 1
ATOM 1197 C C . SER A 1 144 ? -7.872 9.337 10.838 1.00 90.25 144 SER A C 1
ATOM 1199 O O . SER A 1 144 ? -7.377 10.266 11.472 1.00 90.25 144 SER A O 1
ATOM 1201 N N . ILE A 1 145 ? -8.261 8.197 11.417 1.00 88.75 145 ILE A N 1
ATOM 1202 C CA . ILE A 1 145 ? -8.175 7.945 12.861 1.00 88.75 145 ILE A CA 1
ATOM 1203 C C . ILE A 1 145 ? -6.710 7.764 13.260 1.00 88.75 145 ILE A C 1
ATOM 1205 O O . ILE A 1 145 ? -6.193 8.486 14.118 1.00 88.75 145 ILE A O 1
ATOM 1209 N N . LEU A 1 146 ? -6.031 6.826 12.594 1.00 89.38 146 LEU A N 1
ATOM 1210 C CA . LEU A 1 146 ? -4.683 6.392 12.953 1.00 89.38 146 LEU A CA 1
ATOM 1211 C C . LEU A 1 146 ? -3.646 7.500 12.717 1.00 89.38 146 LEU A C 1
ATOM 1213 O O . LEU A 1 146 ? -2.816 7.772 13.581 1.00 89.38 146 LEU A O 1
ATOM 1217 N N . PHE A 1 147 ? -3.743 8.239 11.612 1.00 91.44 147 PHE A N 1
ATOM 1218 C CA . PHE A 1 147 ? -2.760 9.274 11.284 1.00 91.44 147 PHE A CA 1
ATOM 1219 C C . PHE A 1 147 ? -3.131 10.684 11.749 1.00 91.44 147 PHE A C 1
ATOM 1221 O O . PHE A 1 147 ? -2.349 11.607 11.521 1.00 91.44 147 PHE A O 1
ATOM 1228 N N . SER A 1 148 ? -4.255 10.883 12.448 1.00 89.31 148 SER A N 1
ATOM 1229 C CA . SER A 1 148 ? -4.695 12.203 12.945 1.00 89.31 148 SER A CA 1
ATOM 1230 C C . SER A 1 148 ? -3.586 12.991 13.659 1.00 89.31 148 SER A C 1
ATOM 1232 O O . SER A 1 148 ? -3.425 14.186 13.424 1.00 89.31 148 SER A O 1
ATOM 1234 N N . LYS A 1 149 ? -2.765 12.305 14.466 1.00 87.50 149 LYS A N 1
ATOM 1235 C CA . LYS A 1 149 ? -1.631 12.874 15.219 1.00 87.50 149 LYS A CA 1
ATOM 1236 C C . LYS A 1 149 ? -0.249 12.449 14.698 1.00 87.50 149 LYS A C 1
ATOM 1238 O O . LYS A 1 149 ? 0.732 12.642 15.404 1.00 87.50 149 LYS A O 1
ATOM 1243 N N . LYS A 1 150 ? -0.175 11.832 13.512 1.00 89.56 150 LYS A N 1
ATOM 1244 C CA . LYS A 1 150 ? 1.057 11.261 12.926 1.00 89.56 150 LYS A CA 1
ATOM 1245 C C . LYS A 1 150 ? 1.278 11.705 11.477 1.00 89.56 150 LYS A C 1
ATOM 1247 O O . LYS A 1 150 ? 1.675 10.921 10.610 1.00 89.56 150 LYS A O 1
ATOM 1252 N N . GLN A 1 151 ? 0.961 12.964 11.184 1.00 91.50 151 GLN A N 1
ATOM 1253 C CA . GLN A 1 151 ? 1.053 13.526 9.831 1.00 91.50 151 GLN A CA 1
ATOM 1254 C C . GLN A 1 151 ? 2.495 13.523 9.297 1.00 91.50 151 GLN A C 1
ATOM 1256 O O . GLN A 1 151 ? 2.714 13.412 8.093 1.00 91.50 151 GLN A O 1
ATOM 1261 N N . GLU A 1 152 ? 3.492 13.557 10.182 1.00 93.38 152 GLU A N 1
ATOM 1262 C CA . GLU A 1 152 ? 4.908 13.447 9.840 1.00 93.38 152 GLU A CA 1
ATOM 1263 C C . GLU A 1 152 ? 5.266 12.102 9.191 1.00 93.38 152 GLU A C 1
ATOM 1265 O O . GLU A 1 152 ? 6.133 12.059 8.319 1.00 93.38 152 GLU A O 1
ATOM 1270 N N . LEU A 1 153 ? 4.589 11.007 9.560 1.00 93.06 153 LEU A N 1
ATOM 1271 C CA . LEU A 1 153 ? 4.796 9.706 8.916 1.00 93.06 153 LEU A CA 1
ATOM 1272 C C . LEU A 1 153 ? 4.242 9.699 7.490 1.00 93.06 153 LEU A C 1
ATOM 1274 O O . LEU A 1 153 ? 4.902 9.191 6.584 1.00 93.06 153 LEU A O 1
ATOM 1278 N N . LEU A 1 154 ? 3.076 10.316 7.271 1.00 95.56 154 LEU A N 1
ATOM 1279 C CA . LEU A 1 154 ? 2.509 10.470 5.929 1.00 95.56 154 LEU A CA 1
ATOM 1280 C C . LEU A 1 154 ? 3.377 11.379 5.056 1.00 95.56 154 LEU A C 1
ATOM 1282 O O . LEU A 1 154 ? 3.578 11.081 3.882 1.00 95.56 154 LEU A O 1
ATOM 1286 N N . ALA A 1 155 ? 3.949 12.443 5.625 1.00 96.25 155 ALA A N 1
ATOM 1287 C CA . ALA A 1 155 ? 4.892 13.305 4.918 1.00 96.25 155 ALA A CA 1
ATOM 1288 C C . ALA A 1 155 ? 6.162 12.542 4.501 1.00 96.25 155 ALA A C 1
ATOM 1290 O O . ALA A 1 155 ? 6.601 12.661 3.358 1.00 96.25 155 ALA A O 1
ATOM 1291 N N . LYS A 1 156 ? 6.718 11.700 5.387 1.00 97.12 156 LYS A N 1
ATOM 1292 C CA . LYS A 1 156 ? 7.853 10.820 5.056 1.00 97.12 156 LYS A CA 1
ATOM 1293 C C . LYS A 1 156 ? 7.509 9.850 3.929 1.00 97.12 156 LYS A C 1
ATOM 1295 O O . LYS A 1 156 ? 8.271 9.753 2.972 1.00 97.12 156 LYS A O 1
ATOM 1300 N N . LEU A 1 157 ? 6.359 9.179 4.018 1.00 97.94 157 LEU A N 1
ATOM 1301 C CA . LEU A 1 157 ? 5.891 8.258 2.982 1.00 97.94 157 LEU A CA 1
ATOM 1302 C C . LEU A 1 157 ? 5.705 8.977 1.641 1.00 97.94 157 LEU A C 1
ATOM 1304 O O . LEU A 1 157 ? 6.172 8.501 0.611 1.00 97.94 157 LEU A O 1
ATOM 1308 N N . ARG A 1 158 ? 5.093 10.163 1.653 1.00 97.88 158 ARG A N 1
ATOM 1309 C CA . ARG A 1 158 ? 4.891 10.979 0.455 1.00 97.88 158 ARG A CA 1
ATOM 1310 C C . ARG A 1 158 ? 6.218 11.403 -0.184 1.00 97.88 158 ARG A C 1
ATOM 1312 O O . ARG A 1 158 ? 6.362 11.290 -1.398 1.00 97.88 158 ARG A O 1
ATOM 1319 N N . ASN A 1 159 ? 7.198 11.834 0.609 1.00 98.19 159 ASN A N 1
ATOM 1320 C CA . ASN A 1 159 ? 8.535 12.173 0.107 1.00 98.19 159 ASN A CA 1
ATOM 1321 C C . ASN A 1 159 ? 9.245 10.952 -0.491 1.00 98.19 159 ASN A C 1
ATOM 1323 O O . ASN A 1 159 ? 9.849 11.044 -1.556 1.00 98.19 159 ASN A O 1
ATOM 1327 N N . TYR A 1 160 ? 9.133 9.796 0.161 1.00 98.44 160 TYR A N 1
ATOM 1328 C CA . TYR A 1 160 ? 9.687 8.547 -0.346 1.00 98.44 160 TYR A CA 1
ATOM 1329 C C . TYR A 1 160 ? 9.054 8.146 -1.696 1.00 98.44 160 TYR A C 1
ATOM 1331 O O . TYR A 1 160 ? 9.780 7.866 -2.647 1.00 98.44 160 TYR A O 1
ATOM 1339 N N . ILE A 1 161 ? 7.727 8.241 -1.842 1.00 98.31 161 ILE A N 1
ATOM 1340 C CA . ILE A 1 161 ? 7.037 7.992 -3.123 1.00 98.31 161 ILE A CA 1
ATOM 1341 C C . ILE A 1 161 ? 7.485 8.986 -4.211 1.00 98.31 161 ILE A C 1
ATOM 1343 O O . ILE A 1 161 ? 7.688 8.585 -5.356 1.00 98.31 161 ILE A O 1
ATOM 1347 N N . ALA A 1 162 ? 7.706 10.262 -3.876 1.00 98.00 162 ALA A N 1
ATOM 1348 C CA . ALA A 1 162 ? 8.232 11.247 -4.829 1.00 98.00 162 ALA A CA 1
ATOM 1349 C C . ALA A 1 162 ? 9.651 10.890 -5.324 1.00 98.00 162 ALA A C 1
ATOM 1351 O O . ALA A 1 162 ? 9.964 11.040 -6.510 1.00 98.00 162 ALA A O 1
ATOM 1352 N N . ASN A 1 163 ? 10.499 10.353 -4.443 1.00 98.00 163 ASN A N 1
ATOM 1353 C CA . ASN A 1 163 ? 11.819 9.853 -4.832 1.00 98.00 163 ASN A CA 1
ATOM 1354 C C . ASN A 1 163 ? 11.705 8.660 -5.794 1.00 98.00 163 ASN A C 1
ATOM 1356 O O . ASN A 1 163 ? 12.422 8.610 -6.792 1.00 98.00 163 ASN A O 1
ATOM 1360 N N . ILE A 1 164 ? 10.766 7.740 -5.549 1.00 97.62 164 ILE A N 1
ATOM 1361 C CA . ILE A 1 164 ? 10.506 6.600 -6.442 1.00 97.62 164 ILE A CA 1
ATOM 1362 C C . ILE A 1 164 ? 10.017 7.071 -7.819 1.00 97.62 164 ILE A C 1
ATOM 1364 O O . ILE A 1 164 ? 10.466 6.561 -8.844 1.00 97.62 164 ILE A O 1
ATOM 1368 N N . GLN A 1 165 ? 9.138 8.073 -7.876 1.00 96.50 165 GLN A N 1
ATOM 1369 C CA . GLN A 1 165 ? 8.714 8.661 -9.153 1.00 96.50 165 GLN A CA 1
ATOM 1370 C C . GLN A 1 165 ? 9.895 9.233 -9.933 1.00 96.50 165 GLN A C 1
ATOM 1372 O O . GLN A 1 165 ? 9.996 9.019 -11.139 1.00 96.50 165 GLN A O 1
ATOM 1377 N N . THR A 1 166 ? 10.798 9.940 -9.249 1.00 97.06 166 THR A N 1
ATOM 1378 C CA . THR A 1 166 ? 12.004 10.503 -9.870 1.00 97.06 166 THR A CA 1
ATOM 1379 C C . THR A 1 166 ? 12.897 9.386 -10.409 1.00 97.06 166 THR A C 1
ATOM 1381 O O . THR A 1 166 ? 13.352 9.453 -11.549 1.00 97.06 166 THR A O 1
ATOM 1384 N N . PHE A 1 167 ? 13.077 8.319 -9.628 1.00 97.06 167 PHE A N 1
ATOM 1385 C CA . PHE A 1 167 ? 13.826 7.130 -10.022 1.00 97.06 167 PHE A CA 1
ATOM 1386 C C . PHE A 1 167 ? 13.271 6.468 -11.290 1.00 97.06 167 PHE A C 1
ATOM 1388 O O . PHE A 1 167 ? 14.020 6.229 -12.236 1.00 97.06 167 PHE A O 1
ATOM 1395 N N . TYR A 1 168 ? 11.962 6.203 -11.357 1.00 96.81 168 TYR A N 1
ATOM 1396 C CA . TYR A 1 168 ? 11.364 5.624 -12.564 1.00 96.81 168 TYR A CA 1
ATOM 1397 C C . TYR A 1 168 ? 11.328 6.619 -13.727 1.00 96.81 168 TYR A C 1
ATOM 1399 O O . TYR A 1 168 ? 11.562 6.209 -14.859 1.00 96.81 168 TYR A O 1
ATOM 1407 N N . GLY A 1 169 ? 11.165 7.919 -13.465 1.00 95.88 169 GLY A N 1
ATOM 1408 C CA . GLY A 1 169 ? 11.277 8.975 -14.475 1.00 95.88 169 GLY A CA 1
ATOM 1409 C C . GLY A 1 169 ? 12.635 8.979 -15.183 1.00 95.88 169 GLY A C 1
ATOM 1410 O O . GLY A 1 169 ? 12.699 9.074 -16.406 1.00 95.88 169 GLY A O 1
ATOM 1411 N N . GLN A 1 170 ? 13.722 8.773 -14.436 1.00 96.31 170 GLN A N 1
ATOM 1412 C CA . GLN A 1 170 ? 15.073 8.634 -14.993 1.00 96.31 170 GLN A CA 1
ATOM 1413 C C . GLN A 1 170 ? 15.268 7.341 -15.802 1.00 96.31 170 GLN A C 1
ATOM 1415 O O . GLN A 1 170 ? 16.150 7.283 -16.656 1.00 96.31 170 GLN A O 1
ATOM 1420 N N . LYS A 1 171 ? 14.447 6.309 -15.567 1.00 94.88 171 LYS A N 1
ATOM 1421 C CA . LYS A 1 171 ? 14.495 5.026 -16.288 1.00 94.88 171 LYS A CA 1
ATOM 1422 C C . LYS A 1 171 ? 13.641 4.987 -17.555 1.00 94.88 171 LYS A C 1
ATOM 1424 O O . LYS A 1 171 ? 13.820 4.067 -18.355 1.00 94.88 171 LYS A O 1
ATOM 1429 N N . ILE A 1 172 ? 12.769 5.974 -17.780 1.00 94.62 172 ILE A N 1
ATOM 1430 C CA . ILE A 1 172 ? 11.918 6.056 -18.981 1.00 94.62 172 ILE A CA 1
ATOM 1431 C C . ILE A 1 172 ? 12.724 5.927 -20.285 1.00 94.62 172 ILE A C 1
ATOM 1433 O O . ILE A 1 172 ? 12.318 5.134 -21.129 1.00 94.62 172 ILE A O 1
ATOM 1437 N N . PRO A 1 173 ? 13.889 6.581 -20.470 1.00 95.38 173 PRO A N 1
ATOM 1438 C CA . PRO A 1 173 ? 14.655 6.428 -21.709 1.00 95.38 173 PRO A CA 1
ATOM 1439 C C . PRO A 1 173 ? 15.134 4.993 -21.976 1.00 95.38 173 PRO A C 1
ATOM 1441 O O . PRO A 1 173 ? 15.327 4.618 -23.127 1.00 95.38 173 PRO A O 1
ATOM 1444 N N . SER A 1 174 ? 15.341 4.190 -20.925 1.00 93.38 174 SER A N 1
ATOM 1445 C CA . SER A 1 174 ? 15.841 2.810 -21.034 1.00 93.38 174 SER A CA 1
ATOM 1446 C C . SER A 1 174 ? 14.725 1.767 -21.134 1.00 93.38 174 SER A C 1
ATOM 1448 O O . SER A 1 174 ? 14.913 0.727 -21.756 1.00 93.38 174 SER A O 1
ATOM 1450 N N . ALA A 1 175 ? 13.573 2.020 -20.512 1.00 91.44 175 ALA A N 1
ATOM 1451 C CA . ALA A 1 175 ? 12.449 1.087 -20.465 1.00 91.44 175 ALA A CA 1
ATOM 1452 C C . ALA A 1 175 ? 11.111 1.851 -20.466 1.00 91.44 175 ALA A C 1
ATOM 1454 O O . ALA A 1 175 ? 10.408 1.833 -19.454 1.00 91.44 175 ALA A O 1
ATOM 1455 N N . PRO A 1 176 ? 10.749 2.528 -21.572 1.00 88.62 176 PRO A N 1
ATOM 1456 C CA . PRO A 1 176 ? 9.690 3.536 -21.585 1.00 88.62 176 PRO A CA 1
ATOM 1457 C C . PRO A 1 176 ? 8.350 3.001 -21.085 1.00 88.62 176 PRO A C 1
ATOM 1459 O O . PRO A 1 176 ? 7.830 3.534 -20.117 1.00 88.62 176 PRO A O 1
ATOM 1462 N N . GLY A 1 177 ? 7.844 1.888 -21.627 1.00 91.25 177 GLY A N 1
ATOM 1463 C CA . GLY A 1 177 ? 6.534 1.362 -21.218 1.00 91.25 177 GLY A CA 1
ATOM 1464 C C . GLY A 1 177 ? 6.463 0.949 -19.742 1.00 91.25 177 GLY A C 1
ATOM 1465 O O . GLY A 1 177 ? 5.545 1.338 -19.022 1.00 91.25 177 GLY A O 1
ATOM 1466 N N . THR A 1 178 ? 7.444 0.181 -19.262 1.00 90.62 178 THR A N 1
ATOM 1467 C CA . THR A 1 178 ? 7.442 -0.315 -17.878 1.00 90.62 178 THR A CA 1
ATOM 1468 C C . THR A 1 178 ? 7.722 0.806 -16.878 1.00 90.62 178 THR A C 1
ATOM 1470 O O . THR A 1 178 ? 7.006 0.936 -15.888 1.00 90.62 178 THR A O 1
ATOM 1473 N N . ALA A 1 179 ? 8.740 1.635 -17.127 1.00 93.75 179 ALA A N 1
ATOM 1474 C CA . ALA A 1 179 ? 9.116 2.710 -16.215 1.00 93.75 179 ALA A CA 1
ATOM 1475 C C . ALA A 1 179 ? 8.054 3.816 -16.156 1.00 93.75 179 ALA A C 1
ATOM 1477 O O . ALA A 1 179 ? 7.773 4.316 -15.069 1.00 93.75 179 ALA A O 1
ATOM 1478 N N . GLU A 1 180 ? 7.413 4.147 -17.281 1.00 95.19 180 GLU A N 1
ATOM 1479 C CA . GLU A 1 180 ? 6.293 5.090 -17.315 1.00 95.19 180 GLU A CA 1
ATOM 1480 C C . GLU A 1 180 ? 5.102 4.565 -16.507 1.00 95.19 180 GLU A C 1
ATOM 1482 O O . GLU A 1 180 ? 4.572 5.287 -15.664 1.00 95.19 180 GLU A O 1
ATOM 1487 N N . LYS A 1 181 ? 4.736 3.284 -16.664 1.00 94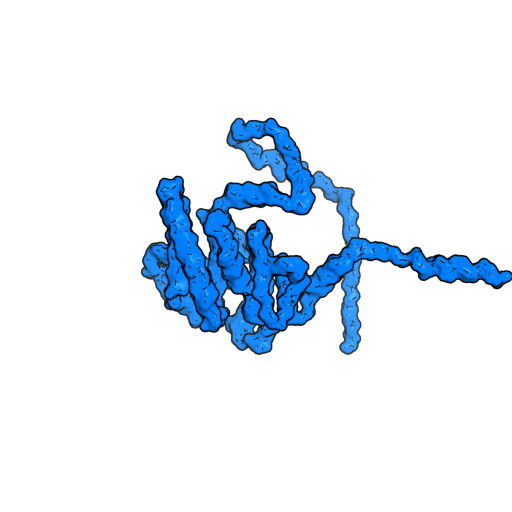.81 181 LYS A N 1
ATOM 1488 C CA . LYS A 1 181 ? 3.668 2.658 -15.869 1.00 94.81 181 LYS A CA 1
ATOM 1489 C C . LYS A 1 181 ? 3.933 2.764 -14.365 1.00 94.81 181 LYS A C 1
ATOM 1491 O O . LYS A 1 181 ? 3.037 3.138 -13.603 1.00 94.81 181 LYS A O 1
ATOM 1496 N N . PHE A 1 182 ? 5.155 2.454 -13.928 1.00 95.88 182 PHE A N 1
ATOM 1497 C CA . PHE A 1 182 ? 5.544 2.608 -12.527 1.00 95.88 182 PHE A CA 1
ATOM 1498 C C . PHE A 1 182 ? 5.487 4.071 -12.088 1.00 95.88 182 PHE A C 1
ATOM 1500 O O . PHE A 1 182 ? 4.861 4.372 -11.074 1.00 95.88 182 PHE A O 1
ATOM 1507 N N . GLN A 1 183 ? 6.078 4.990 -12.855 1.00 96.75 183 GLN A N 1
ATOM 1508 C CA . GLN A 1 183 ? 6.067 6.419 -12.543 1.00 96.75 183 GLN A CA 1
ATOM 1509 C C . GLN A 1 183 ? 4.635 6.950 -12.377 1.00 96.75 183 GLN A C 1
ATOM 1511 O O . GLN A 1 183 ? 4.351 7.598 -11.371 1.00 96.75 183 GLN A O 1
ATOM 1516 N N . GLN A 1 184 ? 3.732 6.641 -13.312 1.00 96.38 184 GLN A N 1
ATOM 1517 C CA . GLN A 1 184 ? 2.324 7.046 -13.264 1.00 96.38 184 GLN A CA 1
ATOM 1518 C C . GLN A 1 184 ? 1.607 6.468 -12.037 1.00 96.38 184 GLN A C 1
ATOM 1520 O O . GLN A 1 184 ? 0.896 7.190 -11.339 1.00 96.38 184 GLN A O 1
ATOM 1525 N N . THR A 1 185 ? 1.844 5.192 -11.723 1.00 97.31 185 THR A N 1
ATOM 1526 C CA . THR A 1 185 ? 1.249 4.534 -10.549 1.00 97.31 185 THR A CA 1
ATOM 1527 C C . THR A 1 185 ? 1.706 5.196 -9.244 1.00 97.31 185 THR A C 1
ATOM 1529 O O . THR A 1 185 ? 0.892 5.538 -8.387 1.00 97.31 185 THR A O 1
ATOM 1532 N N . TYR A 1 186 ? 3.012 5.433 -9.090 1.00 97.94 186 TYR A N 1
ATOM 1533 C CA . TYR A 1 186 ? 3.546 6.105 -7.904 1.00 97.94 186 TYR A CA 1
ATOM 1534 C C . TYR A 1 186 ? 3.144 7.583 -7.846 1.00 97.94 186 TYR A C 1
ATOM 1536 O O . TYR A 1 186 ? 3.000 8.137 -6.754 1.00 97.94 186 TYR A O 1
ATOM 1544 N N . TYR A 1 187 ? 2.932 8.232 -8.994 1.00 97.88 187 TYR A N 1
ATOM 1545 C CA . TYR A 1 187 ? 2.363 9.576 -9.068 1.00 97.88 187 TYR A CA 1
ATOM 1546 C C . TYR A 1 187 ? 0.943 9.621 -8.510 1.00 97.88 187 TYR A C 1
ATOM 1548 O O . TYR A 1 187 ? 0.685 10.413 -7.602 1.00 97.88 187 TYR A O 1
ATOM 1556 N N . ALA A 1 188 ? 0.071 8.707 -8.940 1.00 97.94 188 ALA A N 1
ATOM 1557 C CA . ALA A 1 188 ? -1.278 8.580 -8.397 1.00 97.94 188 ALA A CA 1
ATOM 1558 C C . ALA A 1 188 ? -1.259 8.430 -6.865 1.00 97.94 188 ALA A C 1
ATOM 1560 O O . ALA A 1 188 ? -1.868 9.229 -6.155 1.00 97.94 188 ALA A O 1
ATOM 1561 N N . MET A 1 189 ? -0.460 7.497 -6.336 1.00 97.88 189 MET A N 1
ATOM 1562 C CA . MET A 1 189 ? -0.316 7.262 -4.890 1.00 97.88 189 MET A CA 1
ATOM 1563 C C . MET A 1 189 ? 0.157 8.490 -4.100 1.00 97.88 189 MET A C 1
ATOM 1565 O O . MET A 1 189 ? -0.279 8.732 -2.972 1.00 97.88 189 MET A O 1
ATOM 1569 N N . TRP A 1 190 ? 1.054 9.291 -4.675 1.00 97.81 190 TRP A N 1
ATOM 1570 C CA . TRP A 1 190 ? 1.516 10.529 -4.047 1.00 97.81 190 TRP A CA 1
ATOM 1571 C C . TRP A 1 190 ? 0.413 11.583 -3.964 1.00 97.81 190 TRP A C 1
ATOM 1573 O O . TRP A 1 190 ? 0.307 12.282 -2.950 1.00 97.81 190 TRP A O 1
ATOM 1583 N N . ILE A 1 191 ? -0.419 11.686 -5.004 1.00 96.31 191 ILE A N 1
ATOM 1584 C CA . ILE A 1 191 ? -1.587 12.571 -5.006 1.00 96.31 191 ILE A CA 1
ATOM 1585 C C . ILE A 1 191 ? -2.615 12.069 -3.994 1.00 96.31 191 ILE A C 1
ATOM 1587 O O . ILE A 1 191 ? -3.155 12.878 -3.243 1.00 96.31 191 ILE A O 1
ATOM 1591 N N . TRP A 1 192 ? -2.831 10.751 -3.906 1.00 96.25 192 TRP A N 1
ATOM 1592 C CA . TRP A 1 192 ? -3.774 10.143 -2.964 1.00 96.25 192 TRP A CA 1
ATOM 1593 C C . TRP A 1 192 ? -3.523 10.594 -1.522 1.00 96.25 192 TRP A C 1
ATOM 1595 O O . TRP A 1 192 ? -4.434 11.072 -0.844 1.00 96.25 192 TRP A O 1
ATOM 1605 N N . LEU A 1 193 ? -2.262 10.539 -1.077 1.00 94.69 193 LEU A N 1
ATOM 1606 C CA . LEU A 1 193 ? -1.854 11.009 0.253 1.00 94.69 193 LEU A CA 1
ATOM 1607 C C . LEU A 1 193 ? -2.018 12.523 0.440 1.00 94.69 193 LEU A C 1
ATOM 1609 O O . LEU A 1 193 ? -2.221 12.995 1.559 1.00 94.69 193 LEU A O 1
ATOM 1613 N N . GLY A 1 194 ? -1.891 13.291 -0.641 1.00 90.38 194 GLY A N 1
ATOM 1614 C CA . GLY A 1 194 ? -2.005 14.745 -0.625 1.00 90.38 194 GLY A CA 1
ATOM 1615 C C . GLY A 1 194 ? -3.427 15.285 -0.694 1.00 90.38 194 GLY A C 1
ATOM 1616 O O . GLY A 1 194 ? -3.643 16.435 -0.316 1.00 90.38 194 GLY A O 1
ATOM 1617 N N . HIS A 1 195 ? -4.381 14.483 -1.158 1.00 90.31 195 HIS A N 1
ATOM 1618 C CA . HIS A 1 195 ? -5.741 14.921 -1.441 1.00 90.31 195 HIS A CA 1
ATOM 1619 C C . HIS A 1 195 ? -6.680 14.558 -0.285 1.00 90.31 195 HIS A C 1
ATOM 1621 O O . HIS A 1 195 ? -7.201 13.445 -0.193 1.00 90.31 195 HIS A O 1
ATOM 1627 N N . SER A 1 196 ? -6.893 15.507 0.630 1.00 86.31 196 SER A N 1
ATOM 1628 C CA . SER A 1 196 ? -7.644 15.292 1.876 1.00 86.31 196 SER A CA 1
ATOM 1629 C C . SER A 1 196 ? -9.071 14.790 1.670 1.00 86.31 196 SER A C 1
ATOM 1631 O O . SER A 1 196 ? -9.547 13.980 2.465 1.00 86.31 196 SER A O 1
ATOM 1633 N N . GLU A 1 197 ? -9.730 15.226 0.600 1.00 87.88 197 GLU A N 1
ATOM 1634 C CA . GLU A 1 197 ? -11.115 14.869 0.277 1.00 87.88 197 GLU A CA 1
ATOM 1635 C C . GLU A 1 197 ? -11.274 13.375 -0.030 1.00 87.88 197 GLU A C 1
ATOM 1637 O O . GLU A 1 197 ? -12.326 12.800 0.237 1.00 87.88 197 GLU A O 1
ATOM 1642 N N . LEU A 1 198 ? -10.208 12.695 -0.479 1.00 89.25 198 LEU A N 1
ATOM 1643 C CA . LEU A 1 198 ? -10.260 11.251 -0.745 1.00 89.25 198 LEU A CA 1
ATOM 1644 C C . LEU A 1 198 ? -10.481 10.419 0.520 1.00 89.25 198 LEU A C 1
ATOM 1646 O O . LEU A 1 198 ? -10.813 9.240 0.430 1.00 89.25 198 LEU A O 1
ATOM 1650 N N . ARG A 1 199 ? -10.288 11.013 1.701 1.00 85.62 199 ARG A N 1
ATOM 1651 C CA . ARG A 1 199 ? -10.572 10.359 2.979 1.00 85.62 199 ARG A CA 1
ATOM 1652 C C . ARG A 1 199 ? -12.048 10.400 3.358 1.00 85.62 199 ARG A C 1
ATOM 1654 O O . ARG A 1 199 ? -12.428 9.702 4.289 1.00 85.62 199 ARG A O 1
ATOM 1661 N N . GLN A 1 200 ? -12.867 11.201 2.679 1.00 84.88 200 GLN A N 1
ATOM 1662 C CA . GLN A 1 200 ? -14.303 11.247 2.933 1.00 84.88 200 GLN A CA 1
ATOM 1663 C C . GLN A 1 200 ? -14.982 10.092 2.185 1.00 84.88 200 GLN A C 1
ATOM 1665 O O . GLN A 1 200 ? -14.930 10.084 0.952 1.00 84.88 200 GLN A O 1
ATOM 1670 N N . PRO A 1 201 ? -15.630 9.125 2.863 1.00 76.62 201 PRO A N 1
ATOM 1671 C CA . PRO A 1 201 ? -16.178 7.931 2.215 1.00 76.62 201 PRO A 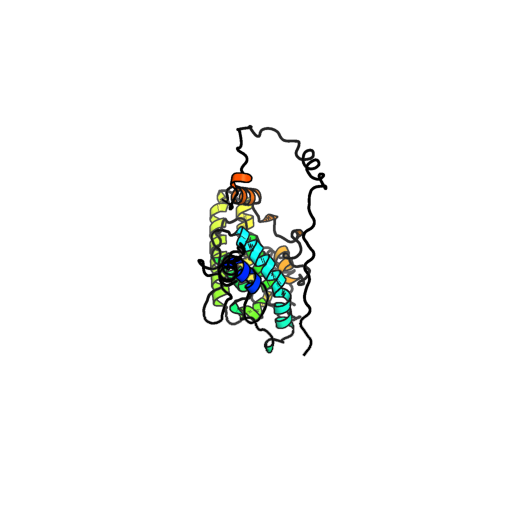CA 1
ATOM 1672 C C . PRO A 1 201 ? -17.187 8.221 1.098 1.00 76.62 201 PRO A C 1
ATOM 1674 O O . PRO A 1 201 ? -17.227 7.456 0.137 1.00 76.62 201 PRO A O 1
ATOM 1677 N N . GLY A 1 202 ? -17.934 9.327 1.198 1.00 80.00 202 GLY A N 1
ATOM 1678 C CA . GLY A 1 202 ? -18.908 9.786 0.200 1.00 80.00 202 GLY A CA 1
ATOM 1679 C C . GLY A 1 202 ? -18.339 10.606 -0.964 1.00 80.00 202 GLY A C 1
ATOM 1680 O O . GLY A 1 202 ? -19.101 11.019 -1.832 1.00 80.00 202 GLY A O 1
ATOM 1681 N N . TYR A 1 203 ? -17.028 10.864 -1.002 1.00 86.88 203 TYR A N 1
ATOM 1682 C CA . TYR A 1 203 ? -16.406 11.587 -2.112 1.00 86.88 203 TYR A CA 1
ATOM 1683 C C . TYR A 1 203 ? -16.458 10.767 -3.407 1.00 86.88 203 TYR A C 1
ATOM 1685 O O . TYR A 1 203 ? -15.923 9.655 -3.453 1.00 86.88 203 TYR A O 1
ATOM 1693 N N . ASP A 1 204 ? -17.061 11.334 -4.452 1.00 88.19 204 ASP A N 1
ATOM 1694 C CA . ASP A 1 204 ? -17.173 10.700 -5.764 1.00 88.19 204 ASP A CA 1
ATOM 1695 C C . ASP A 1 204 ? -15.809 10.651 -6.469 1.00 88.19 204 ASP A C 1
ATOM 1697 O O . ASP A 1 204 ? -15.309 11.645 -6.992 1.00 88.19 204 ASP A O 1
ATOM 1701 N N . ILE A 1 205 ? -15.200 9.463 -6.487 1.00 91.19 205 ILE A N 1
ATOM 1702 C CA . ILE A 1 205 ? -13.919 9.223 -7.163 1.00 91.19 205 ILE A CA 1
ATOM 1703 C C . ILE A 1 205 ? -14.063 8.958 -8.663 1.00 91.19 205 ILE A C 1
ATOM 1705 O O . ILE A 1 205 ? -13.050 8.910 -9.356 1.00 91.19 205 ILE A O 1
ATOM 1709 N N . SER A 1 206 ? -15.283 8.774 -9.178 1.00 88.69 206 SER A N 1
ATOM 1710 C CA . SER A 1 206 ? -15.502 8.403 -10.583 1.00 88.69 206 SER A CA 1
ATOM 1711 C C . SER A 1 206 ? -15.151 9.527 -11.560 1.00 88.69 206 SER A C 1
ATOM 1713 O O . SER A 1 206 ? -14.779 9.259 -12.700 1.00 88.69 206 SER A O 1
ATOM 1715 N N . GLN A 1 207 ? -15.215 10.777 -11.097 1.00 88.56 207 GLN A N 1
ATOM 1716 C CA . GLN A 1 207 ? -14.933 11.975 -11.892 1.00 88.56 207 GLN A CA 1
ATOM 1717 C C . GLN A 1 207 ? -13.479 12.446 -11.780 1.00 88.56 207 GLN A C 1
ATOM 1719 O O . GLN A 1 207 ? -13.111 13.473 -12.354 1.00 88.56 207 GLN A O 1
ATOM 1724 N N . LEU A 1 208 ? -12.640 11.722 -11.034 1.00 93.25 208 LEU A N 1
ATOM 1725 C CA . LEU A 1 208 ? -11.246 12.103 -10.872 1.00 93.25 208 LEU A CA 1
ATOM 1726 C C . LEU A 1 208 ? -10.475 11.957 -12.195 1.00 93.25 208 LEU A C 1
ATOM 1728 O O . LEU A 1 208 ? -10.706 11.011 -12.954 1.00 93.25 208 LEU A O 1
ATOM 1732 N N . PRO A 1 209 ? -9.513 12.857 -12.467 1.00 94.38 209 PRO A N 1
ATOM 1733 C CA . PRO A 1 209 ? -8.642 12.743 -13.628 1.00 94.38 209 PRO A CA 1
ATOM 1734 C C . PRO A 1 209 ? -7.895 11.404 -13.696 1.00 94.38 209 PRO A C 1
ATOM 1736 O O . PRO A 1 209 ? -7.579 10.790 -12.677 1.00 94.38 209 PRO A O 1
ATOM 1739 N N . SER A 1 210 ? -7.499 10.997 -14.904 1.00 91.62 210 SER A N 1
ATOM 1740 C CA . SER A 1 210 ? -6.798 9.725 -15.150 1.00 91.62 210 SER A CA 1
ATOM 1741 C C . SER A 1 210 ? -5.513 9.545 -14.333 1.00 91.62 210 SER A C 1
ATOM 1743 O O . SER A 1 210 ? -5.182 8.424 -13.953 1.00 91.62 210 SER A O 1
ATOM 1745 N N . HIS A 1 211 ? -4.816 10.635 -13.999 1.00 93.81 211 HIS A N 1
ATOM 1746 C CA . HIS A 1 211 ? -3.593 10.604 -13.194 1.00 93.81 211 HIS A CA 1
ATOM 1747 C C . HIS A 1 211 ? -3.808 10.199 -11.725 1.00 93.81 211 HIS A C 1
ATOM 1749 O O . HIS A 1 211 ? -2.834 10.026 -10.998 1.00 93.81 211 HIS A O 1
ATOM 1755 N N . PHE A 1 212 ? -5.059 10.037 -11.282 1.00 95.88 212 PHE A N 1
ATOM 1756 C CA . PHE A 1 212 ? -5.391 9.433 -9.993 1.00 95.88 212 PHE A CA 1
ATOM 1757 C C . PHE A 1 212 ? -5.443 7.904 -10.036 1.00 95.88 212 PHE A C 1
ATOM 1759 O O . PHE A 1 212 ? -5.641 7.320 -8.980 1.00 95.88 212 PHE A O 1
ATOM 1766 N N . ASP A 1 213 ? -5.318 7.244 -11.192 1.00 96.12 213 ASP A N 1
ATOM 1767 C CA . ASP A 1 213 ? -5.525 5.789 -11.315 1.00 96.12 213 ASP A CA 1
ATOM 1768 C C . ASP A 1 213 ? -6.791 5.332 -10.555 1.00 96.12 213 ASP A C 1
ATOM 1770 O O . ASP A 1 213 ? -6.760 4.567 -9.584 1.00 96.12 213 ASP A O 1
ATOM 1774 N N . VAL A 1 214 ? -7.932 5.886 -10.983 1.00 95.38 214 VAL A N 1
ATOM 1775 C CA . VAL A 1 214 ? -9.249 5.633 -10.381 1.00 95.38 214 VAL A CA 1
ATOM 1776 C C . VAL A 1 214 ? -9.549 4.137 -10.217 1.00 95.38 214 VAL A C 1
ATOM 1778 O O . VAL A 1 214 ? -10.060 3.772 -9.153 1.00 95.38 214 VAL A O 1
ATOM 1781 N N . PRO A 1 215 ? -9.216 3.242 -11.174 1.00 94.62 215 PRO A N 1
ATOM 1782 C CA . PRO A 1 215 ? -9.407 1.806 -10.990 1.00 94.62 215 PRO A CA 1
ATOM 1783 C C . PRO A 1 215 ? -8.706 1.249 -9.744 1.00 94.62 215 PRO A C 1
ATOM 1785 O O . PRO A 1 215 ? -9.344 0.545 -8.959 1.00 94.62 215 PRO A O 1
ATOM 1788 N N . ARG A 1 216 ? -7.429 1.578 -9.508 1.00 95.38 216 ARG A N 1
ATOM 1789 C CA . ARG A 1 216 ? -6.708 1.107 -8.312 1.00 95.38 216 ARG A CA 1
ATOM 1790 C C . ARG A 1 216 ? -7.173 1.792 -7.037 1.00 95.38 216 ARG A C 1
ATOM 1792 O O . ARG A 1 216 ? -7.355 1.118 -6.025 1.00 95.38 216 ARG A O 1
ATOM 1799 N N . LEU A 1 217 ? -7.437 3.097 -7.087 1.00 95.25 217 LEU A N 1
ATOM 1800 C CA . LEU A 1 217 ? -7.974 3.824 -5.935 1.00 95.25 217 LEU A CA 1
ATOM 1801 C C . LEU A 1 217 ? -9.310 3.227 -5.473 1.00 95.25 217 LEU A C 1
ATOM 1803 O O . LEU A 1 217 ? -9.541 3.051 -4.277 1.00 95.25 217 LEU A O 1
ATOM 1807 N N . THR A 1 218 ? -10.168 2.861 -6.427 1.00 92.88 218 THR A N 1
ATOM 1808 C CA . THR A 1 218 ? -11.449 2.192 -6.172 1.00 92.88 218 THR A CA 1
ATOM 1809 C C . THR A 1 218 ? -11.246 0.862 -5.452 1.00 92.88 218 THR A C 1
ATOM 1811 O O . THR A 1 218 ? -11.934 0.589 -4.469 1.00 92.88 218 THR A O 1
ATOM 1814 N N . GLN A 1 219 ? -10.261 0.067 -5.880 1.00 92.69 219 GLN A N 1
ATOM 1815 C CA . GLN A 1 219 ? -9.920 -1.193 -5.218 1.00 92.69 219 GLN A CA 1
ATOM 1816 C C . GLN A 1 219 ? -9.472 -0.990 -3.765 1.00 92.69 219 GLN A C 1
ATOM 1818 O O . GLN A 1 219 ? -9.766 -1.836 -2.933 1.00 92.69 219 GLN A O 1
ATOM 1823 N N . CYS A 1 220 ? -8.820 0.122 -3.419 1.00 93.69 220 CYS A N 1
ATOM 1824 C CA . CYS A 1 220 ? -8.467 0.408 -2.025 1.00 93.69 220 CYS A CA 1
ATOM 1825 C C . CYS A 1 220 ? -9.639 0.979 -1.206 1.00 93.69 220 CYS A C 1
ATOM 1827 O O . CYS A 1 220 ? -9.735 0.700 -0.016 1.00 93.69 220 CYS A O 1
ATOM 1829 N N . ARG A 1 221 ? -10.521 1.786 -1.817 1.00 89.44 221 ARG A N 1
ATOM 1830 C CA . ARG A 1 221 ? -11.572 2.548 -1.112 1.00 89.44 221 ARG A CA 1
ATOM 1831 C C . ARG A 1 221 ? -12.905 1.828 -0.933 1.00 89.44 221 ARG A C 1
ATOM 1833 O O . ARG A 1 221 ? -13.618 2.116 0.028 1.00 89.44 221 ARG A O 1
ATOM 1840 N N . LEU A 1 222 ? -13.311 1.012 -1.903 1.00 83.38 222 LEU A N 1
ATOM 1841 C CA . LEU A 1 222 ? -14.672 0.461 -1.939 1.00 83.38 222 LEU A CA 1
ATOM 1842 C C . LEU A 1 222 ? -14.777 -0.947 -1.359 1.00 83.38 222 LEU A C 1
ATOM 1844 O O . LEU A 1 222 ? -15.889 -1.419 -1.152 1.00 83.38 222 LEU A O 1
ATOM 1848 N N . ARG A 1 223 ? -13.646 -1.597 -1.078 1.00 84.38 223 ARG A N 1
ATOM 1849 C CA . ARG A 1 223 ? -13.619 -2.956 -0.541 1.00 84.38 223 ARG A CA 1
ATOM 1850 C C . ARG A 1 223 ? -13.902 -2.978 0.954 1.00 84.38 223 ARG A C 1
ATOM 1852 O O . ARG A 1 223 ? -13.330 -2.209 1.729 1.00 84.38 223 ARG A O 1
ATOM 1859 N N . THR A 1 224 ? -14.763 -3.904 1.342 1.00 84.38 224 THR A N 1
ATOM 1860 C CA . THR A 1 224 ? -14.966 -4.316 2.732 1.00 84.38 224 THR A CA 1
ATOM 1861 C C . THR A 1 224 ? -13.802 -5.186 3.209 1.00 84.38 224 THR A C 1
ATOM 1863 O O . THR A 1 224 ? -12.964 -5.587 2.407 1.00 84.38 224 THR A O 1
ATOM 1866 N N . GLU A 1 225 ? -13.710 -5.460 4.514 1.00 86.06 225 GLU A N 1
ATOM 1867 C CA . GLU A 1 225 ? -12.622 -6.269 5.094 1.00 86.06 225 GLU A CA 1
ATOM 1868 C C . GLU A 1 225 ? -12.499 -7.653 4.430 1.00 86.06 225 GLU A C 1
ATOM 1870 O O . GLU A 1 225 ? -11.392 -8.074 4.119 1.00 86.06 225 GLU A O 1
ATOM 1875 N N . ASP A 1 226 ? -13.613 -8.330 4.141 1.00 87.75 226 ASP A N 1
ATOM 1876 C CA . ASP A 1 226 ? -13.619 -9.671 3.530 1.00 87.75 226 ASP A CA 1
ATOM 1877 C C . ASP A 1 226 ? -13.181 -9.682 2.057 1.00 87.75 226 ASP A C 1
ATOM 1879 O O . ASP A 1 226 ? -12.839 -10.724 1.505 1.00 87.75 226 ASP A O 1
ATOM 1883 N N . GLU A 1 227 ? -13.158 -8.515 1.419 1.00 89.75 227 GLU A N 1
ATOM 1884 C CA . GLU A 1 227 ? -12.750 -8.348 0.026 1.00 89.75 227 GLU A CA 1
ATOM 1885 C C . GLU A 1 227 ? -11.292 -7.893 -0.077 1.00 89.75 227 GLU A C 1
ATOM 1887 O O . GLU A 1 227 ? -10.840 -7.509 -1.150 1.00 89.75 227 GLU A O 1
ATOM 1892 N N . GLN A 1 228 ? -10.537 -7.876 1.021 1.00 91.62 228 GLN A N 1
ATOM 1893 C CA . GLN A 1 228 ? -9.176 -7.352 1.026 1.00 91.62 228 GLN A CA 1
ATOM 1894 C C . GLN A 1 228 ? -8.160 -8.348 0.446 1.00 91.62 228 GLN A C 1
ATOM 1896 O O . GLN A 1 228 ? -8.328 -9.565 0.535 1.00 91.62 228 GLN A O 1
ATOM 1901 N N . PRO A 1 229 ? -7.053 -7.848 -0.131 1.00 92.81 229 PRO A N 1
ATOM 1902 C CA . PRO A 1 229 ? -6.053 -8.689 -0.787 1.00 92.81 229 PRO A CA 1
ATOM 1903 C C . PRO A 1 229 ? -5.301 -9.641 0.158 1.00 92.81 229 PRO A C 1
ATOM 1905 O O . PRO A 1 229 ? -4.652 -10.564 -0.319 1.00 92.81 229 PRO A O 1
ATOM 1908 N N . TRP A 1 230 ? -5.413 -9.481 1.481 1.00 92.19 230 TRP A N 1
ATOM 1909 C CA . TRP A 1 230 ? -4.912 -10.465 2.450 1.00 92.19 230 TRP A CA 1
ATOM 1910 C C . TRP A 1 230 ? -5.794 -11.699 2.647 1.00 92.19 230 TRP A C 1
ATOM 1912 O O . TRP A 1 230 ? -5.427 -12.580 3.422 1.00 92.19 230 TRP A O 1
ATOM 1922 N N . TYR A 1 231 ? -6.903 -11.799 1.911 1.00 90.94 231 TYR A N 1
ATOM 1923 C CA . TYR A 1 231 ? -7.759 -12.986 1.869 1.00 90.94 231 TYR A CA 1
ATOM 1924 C C . TYR A 1 231 ? -7.856 -13.639 0.480 1.00 90.94 231 TYR A C 1
ATOM 1926 O O . TYR A 1 231 ? -8.200 -14.816 0.395 1.00 90.94 231 TYR A O 1
ATOM 1934 N N . ASP A 1 232 ? -7.532 -12.920 -0.602 1.00 90.94 232 ASP A N 1
ATOM 1935 C CA . ASP A 1 232 ? -7.527 -13.461 -1.969 1.00 90.94 232 ASP A CA 1
ATOM 1936 C C . ASP A 1 232 ? -6.362 -12.893 -2.796 1.00 90.94 232 ASP A C 1
ATOM 1938 O O . ASP A 1 232 ? -6.337 -11.716 -3.165 1.00 90.94 232 ASP A O 1
ATOM 1942 N N . GLU A 1 233 ? -5.419 -13.768 -3.149 1.00 87.75 233 GLU A N 1
ATOM 1943 C CA . GLU A 1 233 ? -4.232 -13.454 -3.955 1.00 87.75 233 GLU A CA 1
ATOM 1944 C C . GLU A 1 233 ? -4.573 -12.868 -5.335 1.00 87.75 233 GLU A C 1
ATOM 1946 O O . GLU A 1 233 ? -3.783 -12.119 -5.916 1.00 87.75 233 GLU A O 1
ATOM 1951 N N . LYS A 1 234 ? -5.762 -13.163 -5.883 1.00 91.81 234 LYS A N 1
ATOM 1952 C CA . LYS A 1 234 ? -6.205 -12.623 -7.183 1.00 91.81 234 LYS A CA 1
ATOM 1953 C C . LYS A 1 234 ? -6.383 -11.111 -7.162 1.00 91.81 234 LYS A C 1
ATOM 1955 O O . LYS A 1 234 ? -6.473 -10.485 -8.216 1.00 91.81 234 LYS A O 1
ATOM 1960 N N . LEU A 1 235 ? -6.467 -10.531 -5.971 1.00 94.00 235 LEU A N 1
ATOM 1961 C CA . LEU A 1 235 ? -6.674 -9.110 -5.769 1.00 94.00 235 LEU A CA 1
ATOM 1962 C C . LEU A 1 235 ? -5.364 -8.318 -5.729 1.00 94.00 235 LEU A C 1
ATOM 1964 O O . LEU A 1 235 ? -5.423 -7.088 -5.642 1.00 94.00 235 LEU A O 1
ATOM 1968 N N . PHE A 1 236 ? -4.204 -8.980 -5.796 1.00 95.31 236 PHE A N 1
ATOM 1969 C CA . PHE A 1 236 ? -2.907 -8.317 -5.890 1.00 95.31 236 PHE A CA 1
ATOM 1970 C C . PHE A 1 236 ? -2.709 -7.617 -7.231 1.00 95.31 236 PHE A C 1
ATOM 1972 O O . PHE A 1 236 ? -3.095 -8.116 -8.291 1.00 95.31 236 PHE A O 1
ATOM 1979 N N . TRP A 1 237 ? -2.010 -6.483 -7.201 1.00 96.00 237 TRP A N 1
ATOM 1980 C CA . TRP A 1 237 ? -1.539 -5.789 -8.401 1.00 96.00 237 TRP A CA 1
ATOM 1981 C C . TRP A 1 237 ? -0.336 -6.504 -9.023 1.00 96.00 237 TRP A C 1
ATOM 1983 O O . TRP A 1 237 ? 0.752 -5.946 -9.156 1.00 96.00 237 TRP A O 1
ATOM 1993 N N . MET A 1 238 ? -0.531 -7.763 -9.421 1.00 94.44 238 MET A N 1
ATOM 1994 C CA . MET A 1 238 ? 0.513 -8.610 -10.009 1.00 94.44 238 MET A CA 1
ATOM 1995 C C . MET A 1 238 ? 1.050 -8.058 -11.330 1.00 94.44 238 MET A C 1
ATOM 1997 O O . MET A 1 238 ? 2.136 -8.432 -11.760 1.00 94.44 238 MET A O 1
ATOM 2001 N N . ASP A 1 239 ? 0.317 -7.147 -11.968 1.00 94.19 239 ASP A N 1
ATOM 2002 C CA . ASP A 1 239 ? 0.757 -6.443 -13.166 1.00 94.19 239 ASP A CA 1
ATOM 2003 C C . ASP A 1 239 ? 1.838 -5.379 -12.890 1.00 94.19 239 ASP A C 1
ATOM 2005 O O . ASP A 1 239 ? 2.412 -4.836 -13.836 1.00 94.19 239 ASP A O 1
ATOM 2009 N N . LEU A 1 240 ? 2.107 -5.073 -11.618 1.00 95.00 240 LEU A N 1
ATOM 2010 C CA . LEU A 1 240 ? 3.194 -4.206 -11.156 1.00 95.00 240 LEU A CA 1
ATOM 2011 C C . LEU A 1 240 ? 4.364 -4.997 -10.557 1.00 95.00 240 LEU A C 1
ATOM 2013 O O . LEU A 1 240 ? 5.324 -4.395 -10.092 1.00 95.00 240 LEU A O 1
ATOM 2017 N N . VAL A 1 241 ? 4.310 -6.329 -10.552 1.00 94.50 241 VAL A N 1
ATOM 2018 C CA . VAL A 1 241 ? 5.345 -7.168 -9.938 1.00 94.50 241 VAL A CA 1
ATOM 2019 C C . VAL A 1 241 ? 6.187 -7.825 -11.021 1.00 94.50 241 VAL A C 1
ATOM 2021 O O . VAL A 1 241 ? 5.679 -8.578 -11.854 1.00 94.50 241 VAL A O 1
ATOM 2024 N N . ASP A 1 242 ? 7.497 -7.588 -10.976 1.00 92.62 242 ASP A N 1
ATOM 2025 C CA . ASP A 1 242 ? 8.463 -8.356 -11.760 1.00 92.62 242 ASP A CA 1
ATOM 2026 C C . ASP A 1 242 ? 8.619 -9.754 -11.141 1.00 92.62 242 ASP A C 1
ATOM 2028 O O . ASP A 1 242 ? 9.420 -9.982 -10.232 1.00 92.62 242 ASP A O 1
ATOM 2032 N N . ARG A 1 243 ? 7.768 -10.681 -11.594 1.00 91.00 243 ARG A N 1
ATOM 2033 C CA . ARG A 1 243 ? 7.700 -12.053 -11.069 1.00 91.00 243 ARG A CA 1
ATOM 2034 C C . ARG A 1 243 ? 8.950 -12.862 -11.379 1.00 91.00 243 ARG A C 1
ATOM 2036 O O . ARG A 1 243 ? 9.328 -13.700 -10.566 1.00 91.00 243 ARG A O 1
ATOM 2043 N N . ASP A 1 244 ? 9.570 -12.618 -12.529 1.00 90.62 244 ASP A N 1
ATOM 2044 C CA . ASP A 1 244 ? 10.769 -13.343 -12.935 1.00 90.62 244 ASP A CA 1
ATOM 2045 C C . ASP A 1 244 ? 11.930 -12.949 -12.028 1.00 90.62 244 ASP A C 1
ATOM 2047 O O . ASP A 1 244 ? 12.596 -13.822 -11.469 1.00 90.62 244 ASP A O 1
ATOM 2051 N N . ARG A 1 245 ? 12.107 -11.645 -11.782 1.00 90.56 245 ARG A N 1
ATOM 2052 C CA . ARG A 1 245 ? 13.094 -11.164 -10.816 1.00 90.56 245 ARG A CA 1
ATOM 2053 C C . ARG A 1 245 ? 12.798 -11.650 -9.402 1.00 90.56 245 ARG A C 1
ATOM 2055 O O . ARG A 1 245 ? 13.704 -12.148 -8.748 1.00 90.56 245 ARG A O 1
ATOM 2062 N N . LEU A 1 246 ? 11.548 -11.569 -8.945 1.00 88.00 246 LEU A N 1
ATOM 2063 C CA . LEU A 1 246 ? 11.176 -12.038 -7.608 1.00 88.00 246 LEU A CA 1
ATOM 2064 C C . LEU A 1 246 ? 11.482 -13.533 -7.414 1.00 88.00 246 LEU A C 1
ATOM 2066 O O . LEU A 1 246 ? 11.986 -13.933 -6.367 1.00 88.00 246 LEU A O 1
ATOM 2070 N N . LEU A 1 247 ? 11.210 -14.357 -8.431 1.00 86.25 247 LEU A N 1
ATOM 2071 C CA . LEU A 1 247 ? 11.543 -15.779 -8.413 1.00 86.25 247 LEU A CA 1
ATOM 2072 C C . LEU A 1 247 ? 13.060 -16.002 -8.384 1.00 86.25 247 LEU A C 1
ATOM 2074 O O . LEU A 1 247 ? 13.530 -16.859 -7.638 1.00 86.25 247 LEU A O 1
ATOM 2078 N N . GLN A 1 248 ? 13.830 -15.244 -9.169 1.00 87.00 248 GLN A N 1
ATOM 2079 C CA . GLN A 1 248 ? 15.293 -15.318 -9.141 1.00 87.00 248 GLN A CA 1
ATOM 2080 C C . GLN A 1 248 ? 15.850 -14.937 -7.769 1.00 87.00 248 GLN A C 1
ATOM 2082 O O . GLN A 1 248 ? 16.645 -15.695 -7.213 1.00 87.00 248 GLN A O 1
ATOM 2087 N N . ASP A 1 249 ? 15.378 -13.830 -7.194 1.00 83.81 249 ASP A N 1
ATOM 2088 C CA . ASP A 1 249 ? 15.774 -13.367 -5.864 1.00 83.81 249 ASP A CA 1
ATOM 2089 C C . ASP A 1 249 ? 15.471 -14.446 -4.805 1.00 83.81 249 ASP A C 1
ATOM 2091 O O . ASP A 1 249 ? 16.315 -14.751 -3.961 1.00 83.81 249 ASP A O 1
ATOM 2095 N N . PHE A 1 250 ? 14.309 -15.104 -4.894 1.00 82.25 250 PHE A N 1
ATOM 2096 C CA . PHE A 1 250 ? 13.926 -16.210 -4.010 1.00 82.25 250 PHE A CA 1
ATOM 2097 C C . PHE A 1 250 ? 14.840 -17.441 -4.147 1.00 82.25 250 PHE A C 1
ATOM 2099 O O . PHE A 1 250 ? 15.256 -18.022 -3.143 1.00 82.25 250 PHE A O 1
ATOM 2106 N N . LEU A 1 251 ? 15.164 -17.855 -5.378 1.00 82.50 251 LEU A N 1
ATOM 2107 C CA . LEU A 1 251 ? 16.004 -19.033 -5.642 1.00 82.50 251 LEU A CA 1
ATOM 2108 C C . LEU A 1 251 ? 17.469 -18.814 -5.237 1.00 82.50 251 LEU A C 1
ATOM 2110 O O . LEU A 1 251 ? 18.138 -19.736 -4.760 1.00 82.50 251 LEU A O 1
ATOM 2114 N N . GLN A 1 252 ? 17.967 -17.592 -5.421 1.00 82.69 252 GLN A N 1
ATOM 2115 C CA . GLN A 1 252 ? 19.325 -17.200 -5.044 1.00 82.69 252 GLN A CA 1
ATOM 2116 C C . GLN A 1 252 ? 19.468 -16.983 -3.537 1.00 82.69 252 GLN A C 1
ATOM 2118 O O . GLN A 1 252 ? 20.575 -17.071 -3.004 1.00 82.69 252 GLN A O 1
ATOM 2123 N N . HIS A 1 253 ? 18.359 -16.756 -2.833 1.00 77.81 253 HIS A N 1
ATOM 2124 C CA . HIS A 1 253 ? 18.374 -16.597 -1.392 1.00 77.81 253 HIS A CA 1
ATOM 2125 C C . HIS A 1 253 ? 18.885 -17.869 -0.688 1.00 77.81 253 HIS A C 1
ATOM 2127 O O . HIS A 1 253 ? 18.532 -18.997 -1.040 1.00 77.81 253 HIS A O 1
ATOM 2133 N N . ASN A 1 254 ? 19.770 -17.690 0.295 1.00 73.06 254 ASN A N 1
ATOM 2134 C CA . ASN A 1 254 ? 20.403 -18.783 1.032 1.00 73.06 254 ASN A CA 1
ATOM 2135 C C . ASN A 1 254 ? 19.532 -19.183 2.225 1.00 73.06 254 ASN A C 1
ATOM 2137 O O . ASN A 1 254 ? 19.745 -18.727 3.344 1.00 73.06 254 ASN A O 1
ATOM 2141 N N . TRP A 1 255 ? 18.553 -20.047 1.981 1.00 72.62 255 TRP A N 1
ATOM 2142 C CA . TRP A 1 255 ? 17.728 -20.622 3.044 1.00 72.62 255 TRP A CA 1
ATOM 2143 C C . TRP A 1 255 ? 18.524 -21.630 3.873 1.00 72.62 255 TRP A C 1
ATOM 214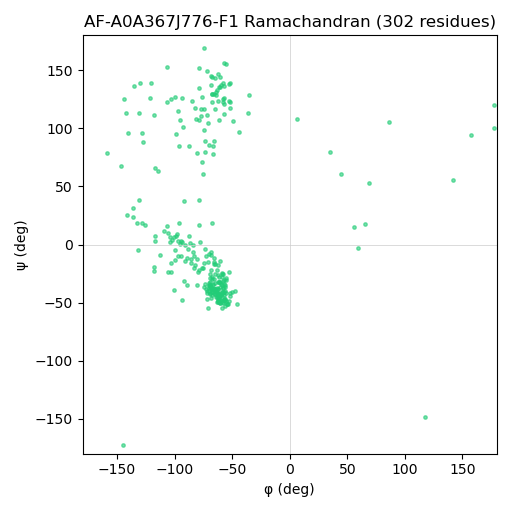5 O O . TRP A 1 255 ? 19.390 -22.333 3.341 1.00 72.62 255 TRP A O 1
ATOM 2155 N N . GLU A 1 256 ? 18.196 -21.762 5.156 1.00 66.12 256 GLU A N 1
ATOM 2156 C CA . GLU A 1 256 ? 18.696 -22.868 5.973 1.00 66.12 256 GLU A CA 1
ATOM 2157 C C . GLU A 1 256 ? 18.272 -24.198 5.322 1.00 66.12 256 GLU A C 1
ATOM 2159 O O . GLU A 1 256 ? 17.102 -24.406 5.003 1.00 66.12 256 GLU A O 1
ATOM 2164 N N . ALA A 1 257 ? 19.243 -25.074 5.047 1.00 61.31 257 ALA A N 1
ATOM 2165 C CA . ALA A 1 257 ? 19.082 -26.292 4.244 1.00 61.31 257 ALA A CA 1
ATOM 2166 C C . ALA A 1 257 ? 18.745 -26.098 2.744 1.00 61.31 257 ALA A C 1
ATOM 2168 O O . ALA A 1 257 ? 18.350 -27.068 2.088 1.00 61.31 257 ALA A O 1
ATOM 2169 N N . SER A 1 258 ? 18.960 -24.907 2.166 1.00 64.38 258 SER A N 1
ATOM 2170 C CA . SER A 1 258 ? 18.819 -24.661 0.713 1.00 64.38 258 SER A CA 1
ATOM 2171 C C . SER A 1 258 ? 19.675 -25.592 -0.152 1.00 64.38 258 SER A C 1
ATOM 2173 O O . SER A 1 258 ? 19.255 -25.953 -1.251 1.00 64.38 258 SER A O 1
ATOM 2175 N N . ASP A 1 259 ? 20.810 -26.070 0.363 1.00 64.75 259 ASP A N 1
ATOM 2176 C CA . ASP A 1 259 ? 21.693 -27.033 -0.311 1.00 64.75 259 ASP A CA 1
ATOM 2177 C C . ASP A 1 259 ? 20.989 -28.355 -0.666 1.00 64.75 259 ASP A C 1
ATOM 2179 O O . ASP A 1 259 ? 21.354 -29.014 -1.634 1.00 64.75 259 ASP A O 1
ATOM 2183 N N . LYS A 1 260 ? 19.928 -28.733 0.063 1.00 60.78 260 LYS A N 1
ATOM 2184 C CA . LYS A 1 260 ? 19.123 -29.933 -0.242 1.00 60.78 260 LYS A CA 1
ATOM 2185 C C . LYS A 1 260 ? 18.195 -29.744 -1.446 1.00 60.78 260 LYS A C 1
ATOM 2187 O O . LYS A 1 260 ? 17.727 -30.726 -2.016 1.00 60.78 260 LYS A O 1
ATOM 2192 N N . PHE A 1 261 ? 17.902 -28.496 -1.804 1.00 52.38 261 PHE A N 1
ATOM 2193 C CA . PHE A 1 261 ? 16.984 -28.124 -2.885 1.00 52.38 261 PHE A CA 1
ATOM 2194 C C . PHE A 1 261 ? 17.719 -27.611 -4.123 1.00 52.38 261 PHE A C 1
ATOM 2196 O O . PHE A 1 261 ? 17.210 -27.723 -5.239 1.00 52.38 261 PHE A O 1
ATOM 2203 N N . ARG A 1 262 ? 18.943 -27.110 -3.940 1.00 59.97 262 ARG A N 1
ATOM 2204 C CA . ARG A 1 262 ? 19.895 -26.801 -5.007 1.00 59.97 262 ARG A CA 1
ATOM 2205 C C . ARG A 1 262 ? 20.499 -28.105 -5.517 1.00 59.97 262 ARG A C 1
ATOM 2207 O O . ARG A 1 262 ? 21.647 -28.433 -5.250 1.00 59.97 262 ARG A O 1
ATOM 2214 N N . THR A 1 263 ? 19.689 -28.889 -6.223 1.00 53.31 263 THR A N 1
ATOM 2215 C CA . THR A 1 263 ? 20.222 -30.009 -7.002 1.00 53.31 263 THR A CA 1
ATOM 2216 C C . THR A 1 263 ? 21.244 -29.445 -7.981 1.00 53.31 263 THR A C 1
ATOM 2218 O O . THR A 1 263 ? 20.948 -28.491 -8.696 1.00 53.31 263 THR A O 1
ATOM 2221 N N . GLU A 1 264 ? 22.461 -29.989 -7.957 1.00 44.41 264 GLU A N 1
ATOM 2222 C CA . GLU A 1 264 ? 23.552 -29.590 -8.841 1.00 44.41 264 GLU A CA 1
ATOM 2223 C C . GLU A 1 264 ? 23.062 -29.567 -10.294 1.00 44.41 264 GLU A C 1
ATOM 2225 O O . GLU A 1 264 ? 22.840 -30.608 -10.921 1.00 44.41 264 GLU A O 1
ATOM 2230 N N . SER A 1 265 ? 22.876 -28.365 -10.836 1.00 44.38 265 SER A N 1
ATOM 2231 C CA . SER A 1 265 ? 22.604 -28.156 -12.250 1.00 44.38 265 SER A CA 1
ATOM 2232 C C . SER A 1 265 ? 23.842 -28.570 -13.040 1.00 44.38 265 SER A C 1
ATOM 2234 O O . SER A 1 265 ? 24.720 -27.757 -13.322 1.00 44.38 265 SER A O 1
ATOM 2236 N N . LYS A 1 266 ? 23.927 -29.846 -13.427 1.00 40.44 266 LYS A N 1
ATOM 2237 C CA . LYS A 1 266 ? 24.698 -30.215 -14.615 1.00 40.44 266 LYS A CA 1
ATOM 2238 C C . LYS A 1 266 ? 24.108 -29.422 -15.777 1.00 40.44 266 LYS A C 1
ATOM 2240 O O . LYS A 1 266 ? 22.913 -29.531 -16.033 1.00 40.44 266 LYS A O 1
ATOM 2245 N N . ASN A 1 267 ? 24.948 -28.612 -16.420 1.00 40.22 267 ASN A N 1
ATOM 2246 C CA . ASN A 1 267 ? 24.644 -27.852 -17.630 1.00 40.22 267 ASN A CA 1
ATOM 2247 C C . ASN A 1 267 ? 23.729 -28.643 -18.572 1.00 40.22 267 ASN A C 1
ATOM 2249 O O . ASN A 1 267 ? 24.145 -29.651 -19.142 1.00 40.22 267 ASN A O 1
ATOM 2253 N N . VAL A 1 268 ? 22.498 -28.168 -18.744 1.00 36.72 268 VAL A N 1
ATOM 2254 C CA . VAL A 1 268 ? 21.665 -28.530 -19.886 1.00 36.72 268 VAL A CA 1
ATOM 2255 C C . VAL A 1 268 ? 21.130 -27.225 -20.450 1.00 36.72 268 VAL A C 1
ATOM 2257 O O . VAL A 1 268 ? 20.373 -26.516 -19.787 1.00 36.72 268 VAL A O 1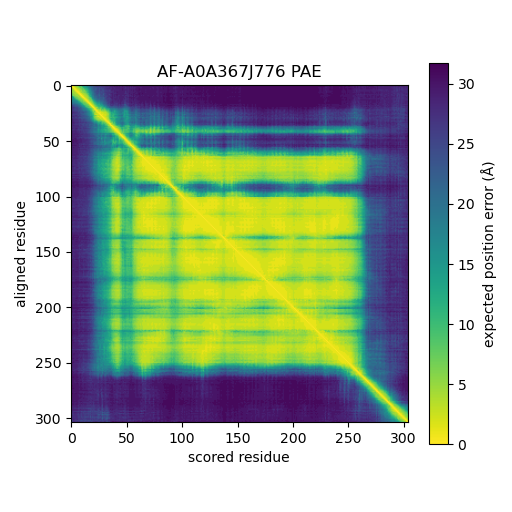
ATOM 2260 N N . ASP A 1 269 ? 21.588 -26.907 -21.656 1.00 33.91 269 ASP A N 1
ATOM 2261 C CA . ASP A 1 269 ? 21.177 -25.751 -22.439 1.00 33.91 269 ASP A CA 1
ATOM 2262 C C . ASP A 1 269 ? 19.648 -25.694 -22.557 1.00 33.91 269 ASP A C 1
ATOM 2264 O O . ASP A 1 269 ? 19.007 -26.575 -23.135 1.00 33.91 269 ASP A O 1
ATOM 2268 N N . TYR A 1 270 ? 19.046 -24.632 -22.022 1.00 33.25 270 TYR A N 1
ATOM 2269 C CA . TYR A 1 270 ? 17.626 -24.347 -22.205 1.00 33.25 270 TYR A CA 1
ATOM 2270 C C . TYR A 1 270 ? 17.407 -23.681 -23.563 1.00 33.25 270 TYR A C 1
ATOM 2272 O O . TYR A 1 270 ? 17.203 -22.475 -23.672 1.00 33.25 270 TYR A O 1
ATOM 2280 N N . CYS A 1 271 ? 17.401 -24.491 -24.616 1.00 31.38 271 CYS A N 1
ATOM 2281 C CA . CYS A 1 271 ? 16.746 -24.134 -25.865 1.00 31.38 271 CYS A CA 1
ATOM 2282 C C . CYS A 1 271 ? 15.793 -25.261 -26.257 1.00 31.38 271 CYS A C 1
ATOM 2284 O O . CYS A 1 271 ? 16.188 -26.207 -26.930 1.00 31.38 271 CYS A O 1
ATOM 2286 N N . SER A 1 272 ? 14.549 -25.188 -25.776 1.00 31.00 272 SER A N 1
ATOM 2287 C CA . SER A 1 272 ? 13.337 -25.608 -26.495 1.00 31.00 272 SER A CA 1
ATOM 2288 C C . SER A 1 272 ? 12.115 -25.427 -25.602 1.00 31.00 272 SER A C 1
ATOM 2290 O O . SER A 1 272 ? 11.986 -26.003 -24.522 1.00 31.00 272 SER A O 1
ATOM 2292 N N . SER A 1 273 ? 11.207 -24.596 -26.092 1.00 43.38 273 SER A N 1
ATOM 2293 C CA . SER A 1 273 ? 9.822 -24.514 -25.671 1.00 43.38 273 SER A CA 1
ATOM 2294 C C . SER A 1 273 ? 9.115 -25.870 -25.818 1.00 43.38 273 SER A C 1
ATOM 2296 O O . SER A 1 273 ? 9.470 -26.694 -26.656 1.00 43.38 273 SER A O 1
ATOM 2298 N N . SER A 1 274 ? 8.053 -26.046 -25.025 1.00 38.34 274 SER A N 1
ATOM 2299 C CA . SER A 1 274 ? 7.114 -27.183 -24.974 1.00 38.34 274 SER A CA 1
ATOM 2300 C C . SER A 1 274 ? 7.524 -28.378 -24.090 1.00 38.34 274 SER A C 1
ATOM 2302 O O . SER A 1 274 ? 8.379 -29.175 -24.442 1.00 38.34 274 SER A O 1
ATOM 2304 N N . SER A 1 275 ? 6.859 -28.494 -22.922 1.00 40.97 275 SER A N 1
ATOM 2305 C CA . SER A 1 275 ? 6.563 -29.736 -22.156 1.00 40.97 275 SER A CA 1
ATOM 2306 C C . SER A 1 275 ? 6.655 -29.578 -20.617 1.00 40.97 275 SER A C 1
ATOM 2308 O O . SER A 1 275 ? 7.323 -30.355 -19.932 1.00 40.97 275 SER A O 1
ATOM 2310 N N . LEU A 1 276 ? 5.918 -28.632 -20.017 1.00 39.91 276 LEU A N 1
ATOM 2311 C CA . LEU A 1 276 ? 5.736 -28.589 -18.548 1.00 39.91 276 LEU A CA 1
ATOM 2312 C C . LEU A 1 276 ? 4.392 -29.149 -18.052 1.00 39.91 276 LEU A C 1
ATOM 2314 O O . LEU A 1 276 ? 4.127 -29.137 -16.853 1.00 39.91 276 LEU A O 1
ATOM 2318 N N . ARG A 1 277 ? 3.560 -29.734 -18.926 1.00 39.41 277 ARG A N 1
ATOM 2319 C CA . ARG A 1 277 ? 2.290 -30.365 -18.509 1.00 39.41 277 ARG A CA 1
ATOM 2320 C C . ARG A 1 277 ? 2.357 -31.858 -18.166 1.00 39.41 277 ARG A C 1
ATOM 2322 O O . ARG A 1 277 ? 1.344 -32.396 -17.746 1.00 39.41 277 ARG A O 1
ATOM 2329 N N . SER A 1 278 ? 3.513 -32.525 -18.259 1.00 39.88 278 SER A N 1
ATOM 2330 C CA . SER A 1 278 ? 3.580 -33.995 -18.102 1.00 39.88 278 SER A CA 1
ATOM 2331 C C . SER A 1 278 ? 4.412 -34.526 -16.921 1.00 39.88 278 SER A C 1
ATOM 2333 O O . SER A 1 278 ? 4.597 -35.737 -16.818 1.00 39.88 278 SER A O 1
ATOM 2335 N N . LYS A 1 279 ? 4.912 -33.679 -16.008 1.00 38.06 279 LYS A N 1
ATOM 2336 C CA . LYS A 1 279 ? 5.743 -34.142 -14.868 1.00 38.06 279 LYS A CA 1
ATOM 2337 C C . LYS A 1 279 ? 5.153 -33.899 -13.472 1.00 38.06 279 LYS A C 1
ATOM 2339 O O . LYS A 1 279 ? 5.774 -34.284 -12.490 1.00 38.06 279 LYS A O 1
ATOM 2344 N N . ARG A 1 280 ? 3.936 -33.352 -13.360 1.00 40.44 280 ARG A N 1
ATOM 2345 C CA . ARG A 1 280 ? 3.285 -33.064 -12.063 1.00 40.44 280 ARG A CA 1
ATOM 2346 C C . ARG A 1 280 ? 2.304 -34.146 -11.573 1.00 40.44 280 ARG A C 1
ATOM 2348 O O . ARG A 1 280 ? 1.492 -33.866 -10.704 1.00 40.44 280 ARG A O 1
ATOM 2355 N N . SER A 1 281 ? 2.386 -35.374 -12.096 1.00 35.56 281 SER A N 1
ATOM 2356 C CA . SER A 1 281 ? 1.403 -36.442 -11.809 1.00 35.56 281 SER A CA 1
ATOM 2357 C C . SER A 1 281 ? 1.997 -37.760 -11.288 1.00 35.56 281 SER A C 1
ATOM 2359 O O . SER A 1 281 ? 1.321 -38.779 -11.350 1.00 35.56 281 SER A O 1
ATOM 2361 N N . ARG A 1 282 ? 3.248 -37.798 -10.797 1.00 37.47 282 ARG A N 1
ATOM 2362 C CA . ARG A 1 282 ? 3.864 -39.055 -10.299 1.00 37.47 282 ARG A CA 1
ATOM 2363 C C . ARG A 1 282 ? 4.638 -38.960 -8.976 1.00 37.47 282 ARG A C 1
ATOM 2365 O O . ARG A 1 282 ? 5.497 -39.795 -8.729 1.00 37.47 282 ARG A O 1
ATOM 2372 N N . LEU A 1 283 ? 4.347 -37.983 -8.115 1.00 36.28 283 LEU A N 1
ATOM 2373 C CA . LEU A 1 283 ? 4.971 -37.909 -6.778 1.00 36.28 283 LEU A CA 1
ATOM 2374 C C . LEU A 1 283 ? 3.979 -37.768 -5.617 1.00 36.28 283 LEU A C 1
ATOM 2376 O O . LEU A 1 283 ? 4.368 -37.423 -4.509 1.00 36.28 283 LEU A O 1
ATOM 2380 N N . ILE A 1 284 ? 2.710 -38.101 -5.843 1.00 43.78 284 ILE A N 1
ATOM 2381 C CA . ILE A 1 284 ? 1.756 -38.343 -4.760 1.00 43.78 284 ILE A CA 1
ATOM 2382 C C . ILE A 1 284 ? 1.137 -39.701 -5.055 1.00 43.78 284 ILE A C 1
ATOM 2384 O O . ILE A 1 284 ? 0.306 -39.796 -5.946 1.00 43.78 284 ILE A O 1
ATOM 2388 N N . ILE A 1 285 ? 1.683 -40.740 -4.427 1.00 42.66 285 ILE A N 1
ATOM 2389 C CA . ILE A 1 285 ? 1.052 -41.967 -3.912 1.00 42.66 285 ILE A CA 1
ATOM 2390 C C . ILE A 1 285 ? 2.231 -42.779 -3.360 1.00 42.66 285 ILE A C 1
ATOM 2392 O O . ILE A 1 285 ? 3.006 -43.357 -4.113 1.00 42.66 285 ILE A O 1
ATOM 2396 N N . ASN A 1 286 ? 2.403 -42.738 -2.042 1.00 32.69 286 ASN A N 1
ATOM 2397 C CA . ASN A 1 286 ? 2.979 -43.809 -1.228 1.00 32.69 286 ASN A CA 1
ATOM 2398 C C . ASN A 1 286 ? 2.491 -43.545 0.200 1.00 32.69 286 ASN A C 1
ATOM 2400 O O . ASN A 1 286 ? 3.156 -42.932 1.028 1.00 32.69 286 ASN A O 1
ATOM 2404 N N . GLU A 1 287 ? 1.240 -43.934 0.418 1.00 43.62 287 GLU A N 1
ATOM 2405 C CA . GLU A 1 287 ? 0.403 -43.627 1.576 1.00 43.62 287 GLU A CA 1
ATOM 2406 C C . GLU A 1 287 ? 0.516 -44.697 2.683 1.00 43.62 287 GLU A C 1
ATOM 2408 O O . GLU A 1 287 ? -0.473 -45.055 3.312 1.00 43.62 287 GLU A O 1
ATOM 2413 N N . THR A 1 288 ? 1.705 -45.265 2.928 1.00 40.81 288 THR A N 1
ATOM 2414 C CA . THR A 1 288 ? 1.834 -46.430 3.838 1.00 40.81 288 THR A CA 1
ATOM 2415 C C . THR A 1 288 ? 2.947 -46.357 4.884 1.00 40.81 288 THR A C 1
ATOM 2417 O O . THR A 1 288 ? 3.276 -47.380 5.480 1.00 40.81 288 THR A O 1
ATOM 2420 N N . THR A 1 289 ? 3.498 -45.179 5.195 1.00 43.28 289 THR A N 1
ATOM 2421 C CA . THR A 1 289 ? 4.512 -45.081 6.273 1.00 43.28 289 THR A CA 1
ATOM 2422 C C . THR A 1 289 ? 4.416 -43.840 7.159 1.00 43.28 289 THR A C 1
ATOM 2424 O O . THR A 1 289 ? 5.399 -43.448 7.784 1.00 43.28 289 THR A O 1
ATOM 2427 N N . ILE A 1 290 ? 3.234 -43.231 7.274 1.00 41.72 290 ILE A N 1
ATOM 2428 C CA . ILE A 1 290 ? 2.999 -42.195 8.286 1.00 41.72 290 ILE A CA 1
ATOM 2429 C C . ILE A 1 290 ? 2.419 -42.880 9.523 1.00 41.72 290 ILE A C 1
ATOM 2431 O O . ILE A 1 290 ? 1.243 -43.232 9.566 1.00 41.72 290 ILE A O 1
ATOM 2435 N N . ILE A 1 291 ? 3.270 -43.098 10.525 1.00 45.12 291 ILE A N 1
ATOM 2436 C CA . ILE A 1 291 ? 2.829 -43.468 11.872 1.00 45.12 291 ILE A CA 1
ATOM 2437 C C . ILE A 1 291 ? 1.980 -42.293 12.392 1.00 45.12 291 ILE A C 1
ATOM 2439 O O . ILE A 1 291 ? 2.477 -41.163 12.392 1.00 45.12 291 ILE A O 1
ATOM 2443 N N . PRO A 1 292 ? 0.717 -42.503 12.802 1.00 45.50 292 PRO A N 1
ATOM 2444 C CA . PRO A 1 292 ? -0.097 -41.423 13.338 1.00 45.50 292 PRO A CA 1
ATOM 2445 C C . PRO A 1 292 ? 0.541 -40.889 14.624 1.00 45.50 292 PRO A C 1
ATOM 2447 O O . PRO A 1 292 ? 0.938 -41.655 15.504 1.00 45.50 292 PRO A O 1
ATOM 2450 N N . LEU A 1 293 ? 0.642 -39.563 14.726 1.00 37.94 293 LEU A N 1
ATOM 2451 C CA . LEU A 1 293 ? 1.049 -38.897 15.961 1.00 37.94 293 LEU A CA 1
ATOM 2452 C C . LEU A 1 293 ? 0.081 -39.292 17.093 1.00 37.94 293 LEU A C 1
ATOM 2454 O O . LEU A 1 293 ? -1.130 -39.360 16.855 1.00 37.94 293 LEU A O 1
ATOM 2458 N N . PRO A 1 294 ? 0.576 -39.554 18.316 1.00 46.56 294 PRO A N 1
ATOM 2459 C CA . PRO A 1 294 ? -0.288 -39.892 19.438 1.00 46.56 294 PRO A CA 1
ATOM 2460 C C . PRO A 1 294 ? -1.261 -38.737 19.742 1.00 46.56 294 PRO A C 1
ATOM 2462 O O . PRO A 1 294 ? -0.885 -37.567 19.624 1.00 46.56 294 PRO A O 1
ATOM 2465 N N . PRO A 1 295 ? -2.510 -39.040 20.141 1.00 45.62 295 PRO A N 1
ATOM 2466 C CA . PRO A 1 295 ? -3.522 -38.025 20.397 1.00 45.62 295 PRO A CA 1
ATOM 2467 C C . PRO A 1 295 ? -3.119 -37.123 21.568 1.00 45.62 295 PRO A C 1
ATOM 2469 O O . PRO A 1 295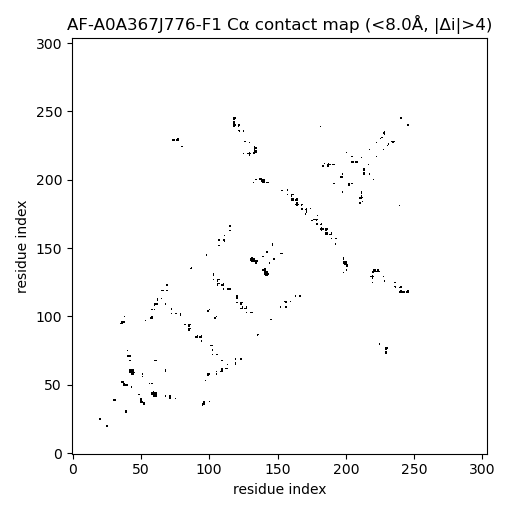 ? -2.794 -37.590 22.661 1.00 45.62 295 PRO A O 1
ATOM 2472 N N . VAL A 1 296 ? -3.175 -35.811 21.338 1.00 39.53 296 VAL A N 1
ATOM 2473 C CA . VAL A 1 296 ? -2.960 -34.785 22.363 1.00 39.53 296 VAL A CA 1
ATOM 2474 C C . VAL A 1 296 ? -4.168 -34.774 23.302 1.00 39.53 296 VAL A C 1
ATOM 2476 O O . VAL A 1 296 ? -5.268 -34.396 22.906 1.00 39.53 296 VAL A O 1
ATOM 2479 N N . GLN A 1 297 ? -3.977 -35.195 24.554 1.00 40.62 297 GLN A N 1
ATOM 2480 C CA . GLN A 1 297 ? -4.991 -35.057 25.600 1.00 40.62 297 GLN A CA 1
ATOM 2481 C C . GLN A 1 297 ? -4.952 -33.637 26.173 1.00 40.62 297 GLN A C 1
ATOM 2483 O O . GLN A 1 297 ? -4.035 -33.278 26.912 1.00 40.62 297 GLN A O 1
ATOM 2488 N N . PHE A 1 298 ? -5.963 -32.830 25.857 1.00 35.75 298 PHE A N 1
ATOM 2489 C CA . PHE A 1 298 ? -6.200 -31.565 26.546 1.00 35.75 298 PHE A CA 1
ATOM 2490 C C . PHE A 1 298 ? -6.791 -31.859 27.930 1.00 35.75 298 PHE A C 1
ATOM 2492 O O . PHE A 1 298 ? -7.877 -32.423 28.037 1.00 35.75 298 PHE A O 1
ATOM 2499 N N . LYS A 1 299 ? -6.078 -31.495 29.003 1.00 38.81 299 LYS A N 1
ATOM 2500 C CA . LYS A 1 299 ? -6.674 -31.444 30.345 1.00 38.81 299 LYS A CA 1
ATOM 2501 C C . LYS A 1 299 ? -7.520 -30.180 30.437 1.00 38.81 299 LYS A C 1
ATOM 2503 O O . LYS A 1 299 ? -6.979 -29.080 30.340 1.00 38.81 299 LYS A O 1
ATOM 2508 N N . GLU A 1 300 ? -8.825 -30.339 30.624 1.00 43.03 300 GLU A N 1
ATOM 2509 C CA . GLU A 1 300 ? -9.699 -29.221 30.975 1.00 43.03 300 GLU A CA 1
ATOM 2510 C C . GLU A 1 300 ? -9.231 -28.589 32.300 1.00 43.03 300 GLU A C 1
ATOM 2512 O O . GLU A 1 300 ? -8.872 -29.315 33.235 1.00 43.03 300 GLU A O 1
ATOM 2517 N N . PRO A 1 301 ? -9.199 -27.250 32.411 1.00 41.47 301 PRO A N 1
ATOM 2518 C CA . PRO A 1 301 ? -8.896 -26.596 33.672 1.00 41.47 301 PRO A CA 1
ATOM 2519 C C . PRO A 1 301 ? -10.035 -26.841 34.671 1.00 41.47 301 PRO A C 1
ATOM 2521 O O . PRO A 1 301 ? -11.208 -26.623 34.368 1.00 41.47 301 PRO A O 1
ATOM 2524 N N . ASN A 1 302 ? -9.669 -27.299 35.872 1.00 44.22 302 ASN A N 1
ATOM 2525 C CA . ASN A 1 302 ? -10.592 -27.518 36.983 1.00 44.22 302 ASN A CA 1
ATOM 2526 C C . ASN A 1 302 ? -11.424 -26.256 37.247 1.00 44.22 302 ASN A C 1
ATOM 2528 O O . ASN A 1 302 ? -10.869 -25.192 37.521 1.00 44.22 302 ASN A O 1
ATOM 2532 N N . LYS A 1 303 ? -12.752 -26.399 37.211 1.00 37.78 303 LYS A N 1
ATOM 2533 C CA . LYS A 1 303 ? -13.678 -25.392 37.731 1.00 37.78 303 LYS A CA 1
ATOM 2534 C C . LYS A 1 303 ? -13.486 -25.290 39.246 1.00 37.78 303 LYS A C 1
ATOM 2536 O O . LYS A 1 303 ? -13.746 -26.264 39.953 1.00 37.78 303 LYS A O 1
ATOM 2541 N N . VAL A 1 304 ? -13.052 -24.123 39.713 1.00 39.06 304 VAL A N 1
ATOM 2542 C CA . VAL A 1 304 ? -13.246 -23.636 41.085 1.00 39.06 304 VAL A CA 1
ATOM 2543 C C . VAL A 1 304 ? -13.862 -22.255 40.974 1.00 39.06 304 VAL A C 1
ATOM 2545 O O . VAL A 1 304 ? -13.320 -21.450 40.185 1.00 39.06 304 VAL A O 1
#

Sequence (304 aa):
QLERRDSLQQQLQDGNHENNGSPKLTRFIKNMVYEGTAVPTLLVNNDEWFILKGLSKTPGVDNHHIWFAFEALMTETAIERSYRENIMKEEQKSIKRPMDFFCIYRWLHHILITPAEHPLLPLFLQMFFCLYYQKVDDTTVLGSILFSKKQELLAKLRNYIANIQTFYGQKIPSAPGTAEKFQQTYYAMWIWLGHSELRQPGYDISQLPSHFDVPRLTQCRLRTEDEQPWYDEKLFWMDLVDRDRLLQDFLQHNWEASDKFRTESKNVDYCSSSSLRSKRSRLIINETTIIPLPPVQFKEPNKV

Radius of gyration: 26.14 Å; Cα contacts (8 Å, |Δi|>4): 243; chains: 1; bounding box: 45×72×82 Å

Organism: Rhizopus azygosporus (NCBI:txid86630)

Mean predicted aligned error: 15.33 Å

Solvent-accessible surface area (backbone atoms only — not comparable to full-atom values): 19012 Å² total; per-residue (Å²): 144,76,81,78,57,65,72,63,67,70,67,76,76,83,74,82,74,78,69,83,60,52,74,64,53,59,49,45,56,58,64,68,52,88,81,77,65,57,54,87,69,88,54,52,42,85,92,54,88,61,59,58,67,93,77,91,72,79,76,42,61,55,84,84,47,54,71,58,44,50,56,44,50,39,55,51,45,59,68,42,44,67,60,54,53,35,56,52,69,69,44,57,92,70,60,69,62,66,74,82,70,41,54,62,54,52,37,49,56,44,54,76,66,51,56,83,84,43,46,59,51,60,55,44,52,48,54,33,44,30,50,37,36,25,63,51,50,81,67,37,19,44,34,61,68,71,36,67,89,40,56,68,58,54,51,51,51,40,52,51,34,51,52,40,25,51,56,25,56,71,35,24,90,82,39,48,73,65,22,44,52,51,22,51,52,36,46,14,56,39,48,56,79,68,40,72,62,76,50,36,66,78,53,78,58,85,80,56,61,75,69,50,42,48,73,60,51,45,61,23,47,72,42,54,82,89,67,32,53,77,76,39,74,87,64,51,70,60,92,66,37,50,58,68,59,49,51,49,56,59,70,70,48,86,49,93,72,38,73,80,71,57,66,83,77,70,90,69,85,91,81,74,86,88,81,84,85,79,75,87,82,79,88,83,87,81,94,80,76,80,77,78,77,79,84,83,80,80,79,78,80,82,90,125

Nearest PDB structures (foldseek):
  7sa8-assembly1_A  TM=3.402E-01  e=2.717E+00  Pseudomonas aeruginosa
  6zbt-assembly2_C  TM=3.489E-01  e=4.807E+00  Homo sapiens

Secondary structure (DSSP, 8-state):
--SSSHHHHSSSS-------S-HHHHHHHHHHS--SS----S--STT------SSS-PPP--SS-HHHHHHHHHHHHHHTHHHHHHHHTT-GGG--S-GGGSHHHHHHHHHHHS-TT-TTHHHHHHHHHHHHT-BSSSS-BHHHHHHTT-HHHHHHHHHHHHHHHHHHHHHTTTSHHHHHHHHHHHHHHHHHHH-GGGGSTT---TTS-GGG-HHHHHHHHS--GGGSTTT-GGGS-GGGS-HHHHHHHHHHS--TTGGGT---------------SSSSSSSS---S--PPPPP--PPPPPP-

InterPro domains:
  IPR051436 Autophagy-related EPG5 [PTHR31139] (89-297)
  IPR058750 Epg5-like, TPR [PF26573] (93-232)

pLDDT: mean 72.82, std 23.25, range [30.0, 98.44]